Protein AF-U1PTG8-F1 (afdb_monomer)

Sequence (187 aa):
MTVRNETYTVGVAGANATSVTLTGTINRTALLQNDTAVENEVQTVDGTEYVVREGADGNQTLIPAAEYFPAPEQSTVEEGATVQFDGNEFTVAAVDADGARLSRQTTETVEIGVSNHANVTVGEQRYFAHFPDNETMVLTTNYEIYQRHQAEAATFTEHKNGLWGVTIVSGVGLVFLVALAYLPTRY

Secondary structure (DSSP, 8-state):
-EETTEEEEEEE-STT-SEEEEEEPP-HHHHHHH-TTEEEEEEEETTEEEEEEE-TTS-EEEEEHHHHSPPPPEEEEETT-EEEETTEEEEEEEEETTEEEEE------------TTEEEEETTEEEEEE-SSSS--EEES-HHHHHHHHHHHHHHHHHHHHHHHHHHHHHHHHHHHHHHHTS----

Radius of gyration: 44.88 Å; Cα contacts (8 Å, |Δi|>4): 244; chains: 1; bounding box: 95×40×137 Å

Foldseek 3Di:
DAAPNFDWDWDAPDFPGQKIKTWTDDPLQVLQVVDPQWDSDWDADPNFTWIWGQDPVRDIDTHGPPRSDDGTDIDMDGQQDWGAGPNDIWGFPGAGNVGTDTDDDDDDDDDDDDDAQDWDDDPNDIWGWHDPDPPDIDTHPCVVVVVVVVVVVVVVVVVVVVVVVVVVVVVVVVVVVVVVVPDPPDD

Nearest PDB structures (foldseek):
  5yvq-assembly1_A  TM=1.825E-01  e=1.642E-01  Muvirus mu
  8jvs-assembly1_A-2  TM=4.298E-01  e=4.699E+00  synthetic construct
  5ibv-assembly1_A  TM=2.393E-01  e=6.863E+00  Human astrovirus 8
  3gyx-assembly6_L  TM=1.707E-01  e=5.834E+00  Megalodesulfovibrio gigas

Solvent-accessible surface area (backbone atoms only — not comparable to full-atom values): 11267 Å² total; per-residue (Å²): 92,72,48,72,92,39,52,28,50,82,45,52,80,41,80,82,22,58,40,37,39,37,35,43,64,75,65,61,54,62,56,27,67,72,35,87,56,40,47,67,57,72,48,75,56,98,88,43,52,21,37,40,29,63,40,98,86,73,50,75,44,79,40,50,38,82,75,72,47,78,81,60,55,74,47,78,46,45,54,72,37,78,46,64,42,89,94,38,73,31,32,27,73,40,41,41,62,91,45,74,42,74,41,69,92,79,89,81,90,80,89,74,94,80,55,75,78,29,78,45,72,60,90,93,47,70,29,38,30,39,52,92,52,98,87,47,79,47,76,40,81,66,61,70,65,61,56,53,58,59,56,52,59,53,55,58,51,52,55,52,55,54,55,54,52,55,54,51,54,53,52,52,51,53,53,50,53,53,53,59,73,66,54,80,81,82,126

Structure (mmCIF, N/CA/C/O backbone):
data_AF-U1PTG8-F1
#
_entry.id   AF-U1PTG8-F1
#
loop_
_atom_site.group_PDB
_atom_site.id
_atom_site.type_symbol
_atom_site.label_atom_id
_atom_site.label_alt_id
_atom_site.label_comp_id
_atom_site.label_asym_id
_atom_site.label_entity_id
_atom_site.label_seq_id
_atom_site.pdbx_PDB_ins_code
_atom_site.Cartn_x
_atom_site.Cartn_y
_atom_site.Cartn_z
_atom_site.occupancy
_atom_site.B_iso_or_equiv
_atom_site.auth_seq_id
_atom_site.auth_comp_id
_atom_site.auth_asym_id
_atom_site.auth_atom_id
_atom_site.pdbx_PDB_model_num
ATOM 1 N N . MET A 1 1 ? -1.798 -6.291 8.777 1.00 47.94 1 MET A N 1
ATOM 2 C CA . MET A 1 1 ? -1.273 -5.598 7.579 1.00 47.94 1 MET A CA 1
ATOM 3 C C . MET A 1 1 ? -1.105 -4.134 7.947 1.00 47.94 1 MET A C 1
ATOM 5 O O . MET A 1 1 ? -2.038 -3.569 8.496 1.00 47.94 1 MET A O 1
ATOM 9 N N . THR A 1 2 ? 0.066 -3.534 7.751 1.00 46.94 2 THR A N 1
ATOM 10 C CA . THR A 1 2 ? 0.267 -2.111 8.080 1.00 46.94 2 THR A CA 1
ATOM 11 C C . THR A 1 2 ? -0.226 -1.270 6.911 1.00 46.94 2 THR A C 1
ATOM 13 O O . THR A 1 2 ? 0.178 -1.532 5.799 1.00 46.94 2 THR A O 1
ATOM 16 N N . VAL A 1 3 ? -1.092 -0.286 7.091 1.00 53.19 3 VAL A N 1
ATOM 17 C CA . VAL A 1 3 ? -1.465 0.663 6.023 1.00 53.19 3 VAL A CA 1
ATOM 18 C C . VAL A 1 3 ? -1.276 2.045 6.626 1.00 53.19 3 VAL A C 1
ATOM 20 O O . VAL A 1 3 ? -1.619 2.239 7.783 1.00 53.19 3 VAL A O 1
ATOM 23 N N . ARG A 1 4 ? -0.654 2.993 5.911 1.00 52.50 4 ARG A N 1
ATOM 24 C CA . ARG A 1 4 ? -0.388 4.350 6.442 1.00 52.50 4 ARG A CA 1
ATOM 25 C C . ARG A 1 4 ? 0.328 4.380 7.813 1.00 52.50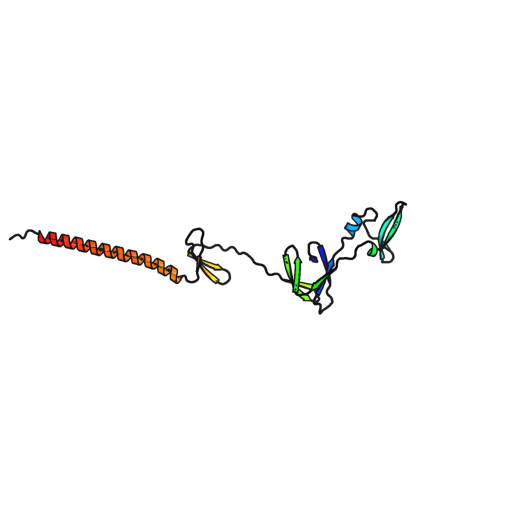 4 ARG A C 1
ATOM 27 O O . ARG A 1 4 ? 0.044 5.240 8.633 1.00 52.50 4 ARG A O 1
ATOM 34 N N . ASN A 1 5 ? 1.270 3.461 8.053 1.00 49.62 5 ASN A N 1
ATOM 35 C CA . ASN A 1 5 ? 2.012 3.333 9.321 1.00 49.62 5 ASN A CA 1
ATOM 36 C C . ASN A 1 5 ? 1.156 2.949 10.553 1.00 49.62 5 ASN A C 1
ATOM 38 O O . ASN A 1 5 ? 1.616 3.039 11.688 1.00 49.62 5 ASN A O 1
ATOM 42 N N . GLU A 1 6 ? -0.066 2.463 10.334 1.00 56.00 6 GLU A N 1
ATOM 43 C CA . GLU A 1 6 ? -0.966 1.949 11.367 1.00 56.00 6 GLU A CA 1
ATOM 44 C C . GLU A 1 6 ? -1.302 0.478 11.090 1.00 56.00 6 GLU A C 1
ATOM 46 O O . GLU A 1 6 ? -1.273 0.015 9.947 1.00 56.00 6 GLU A O 1
ATOM 51 N N . THR A 1 7 ? -1.578 -0.302 12.139 1.00 59.69 7 THR A N 1
ATOM 52 C CA . THR A 1 7 ? -1.864 -1.738 11.993 1.00 59.69 7 THR A CA 1
ATOM 53 C C . THR A 1 7 ? -3.348 -1.949 11.725 1.00 59.69 7 THR A C 1
ATOM 55 O O . THR A 1 7 ? -4.179 -1.595 12.558 1.00 59.69 7 THR A O 1
ATOM 58 N N . TYR A 1 8 ? -3.677 -2.579 10.599 1.00 64.19 8 TYR A N 1
ATOM 59 C CA . TYR A 1 8 ? -5.044 -2.923 10.216 1.00 64.19 8 TYR A CA 1
ATOM 60 C C . TYR A 1 8 ? -5.232 -4.440 10.091 1.00 64.19 8 TYR A C 1
ATOM 62 O O . TYR A 1 8 ? -4.334 -5.173 9.640 1.00 64.19 8 TYR A O 1
ATOM 70 N N . THR A 1 9 ? -6.424 -4.907 10.458 1.00 68.62 9 THR A N 1
ATOM 71 C CA . THR A 1 9 ? -6.945 -6.226 10.080 1.00 68.62 9 THR A CA 1
ATOM 72 C C . THR A 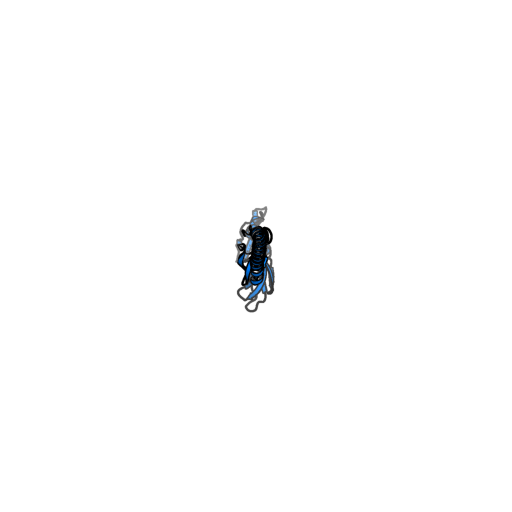1 9 ? -7.861 -6.075 8.867 1.00 68.62 9 THR A C 1
ATOM 74 O O . THR A 1 9 ? -8.567 -5.076 8.725 1.00 68.62 9 THR A O 1
ATOM 77 N N . VAL A 1 10 ? -7.802 -7.042 7.951 1.00 71.12 10 VAL A N 1
ATOM 78 C CA . VAL A 1 10 ? -8.571 -7.028 6.701 1.00 71.12 10 VAL A CA 1
ATOM 79 C C . VAL A 1 10 ? -9.720 -8.019 6.833 1.00 71.12 10 VAL A C 1
ATOM 81 O O . VAL A 1 10 ? -9.488 -9.185 7.151 1.00 71.12 10 VAL A O 1
ATOM 84 N N . GLY A 1 11 ? -10.945 -7.550 6.610 1.00 72.56 11 GLY A N 1
ATOM 85 C CA . GLY A 1 11 ? -12.150 -8.371 6.546 1.00 72.56 11 GLY A CA 1
ATOM 86 C C . GLY A 1 11 ? -12.740 -8.375 5.139 1.00 72.56 11 GLY A C 1
ATOM 87 O O . GLY A 1 11 ? -12.751 -7.345 4.466 1.00 72.56 11 GLY A O 1
ATOM 88 N N . VAL A 1 12 ? -13.247 -9.530 4.709 1.00 74.31 12 VAL A N 1
ATOM 89 C CA . VAL A 1 12 ? -13.878 -9.727 3.398 1.00 74.31 12 VAL A CA 1
ATOM 90 C C . VAL A 1 12 ? -15.296 -10.262 3.602 1.00 74.31 12 VAL A C 1
ATOM 92 O O . VAL A 1 12 ? -15.503 -11.184 4.393 1.00 74.31 12 VAL A O 1
ATOM 95 N N . ALA A 1 13 ? -16.284 -9.719 2.885 1.00 71.00 13 ALA A N 1
ATOM 96 C CA . ALA A 1 13 ? -17.697 -10.104 3.006 1.00 71.00 13 ALA A CA 1
ATOM 97 C C . ALA A 1 13 ? -18.057 -11.423 2.273 1.00 71.00 13 ALA A C 1
ATOM 99 O O . ALA A 1 13 ? -19.123 -11.545 1.670 1.00 71.00 13 ALA A O 1
ATOM 100 N N . GLY A 1 14 ? -17.183 -12.433 2.330 1.00 58.75 14 GLY A N 1
ATOM 101 C CA . GLY A 1 14 ? -17.401 -13.752 1.726 1.00 58.75 14 GLY A CA 1
ATOM 102 C C . GLY A 1 14 ? -16.906 -13.894 0.279 1.00 58.75 14 GLY A C 1
ATOM 103 O O . GLY A 1 14 ? -16.230 -13.027 -0.261 1.00 58.75 14 GLY A O 1
ATOM 104 N N . ALA A 1 15 ? -17.230 -15.029 -0.353 1.00 58.91 15 ALA A N 1
ATOM 105 C CA . ALA A 1 15 ? -16.564 -15.505 -1.575 1.00 58.91 15 ALA A CA 1
ATOM 106 C C . ALA A 1 15 ? -16.760 -14.650 -2.845 1.00 58.91 15 ALA A C 1
ATOM 108 O O . ALA A 1 15 ? -16.008 -14.823 -3.796 1.00 58.91 15 ALA A O 1
ATOM 109 N N . ASN A 1 16 ? -17.744 -13.744 -2.866 1.00 67.12 16 ASN A N 1
ATOM 110 C CA . ASN A 1 16 ? -18.025 -12.840 -3.993 1.00 67.12 16 ASN A CA 1
ATOM 111 C C . ASN A 1 16 ? -17.805 -11.366 -3.616 1.00 67.12 16 ASN A C 1
ATOM 113 O O . ASN A 1 16 ? -18.486 -10.484 -4.140 1.00 67.12 16 ASN A O 1
ATOM 117 N N . ALA A 1 17 ? -16.950 -11.098 -2.632 1.00 70.94 17 ALA A N 1
ATOM 118 C CA . ALA A 1 17 ? -16.709 -9.738 -2.186 1.00 70.94 17 ALA A CA 1
ATOM 119 C C . ALA A 1 17 ? -16.013 -8.915 -3.274 1.00 70.94 17 ALA A C 1
ATOM 121 O O . ALA A 1 17 ? -15.017 -9.339 -3.847 1.00 70.94 17 ALA A O 1
ATOM 122 N N . THR A 1 18 ? -16.530 -7.713 -3.511 1.00 75.44 18 THR A N 1
ATOM 123 C CA . THR A 1 18 ? -15.915 -6.695 -4.376 1.00 75.44 18 THR A CA 1
ATOM 124 C C . THR A 1 18 ? -15.143 -5.653 -3.570 1.00 75.44 18 THR A C 1
ATOM 126 O O . THR A 1 18 ? -14.563 -4.726 -4.131 1.00 75.44 18 THR A O 1
ATOM 129 N N . SER A 1 19 ? -15.146 -5.792 -2.244 1.00 77.44 19 SER A N 1
ATOM 130 C CA . SER A 1 19 ? -14.532 -4.853 -1.322 1.00 77.44 19 SER A CA 1
ATOM 131 C C . SER A 1 19 ? -13.998 -5.516 -0.070 1.00 77.44 19 SER A C 1
ATOM 133 O O . SER A 1 19 ? -14.417 -6.606 0.334 1.00 77.44 19 SER A O 1
ATOM 135 N N . VAL A 1 20 ? -13.041 -4.826 0.537 1.00 84.06 20 VAL A N 1
ATOM 136 C CA . VAL A 1 20 ? -12.436 -5.204 1.805 1.00 84.06 20 VAL A CA 1
ATOM 137 C C . VAL A 1 20 ? -12.672 -4.114 2.837 1.00 84.06 20 VAL A C 1
ATOM 139 O O . VAL A 1 20 ? -12.562 -2.920 2.549 1.00 84.06 20 VAL A O 1
ATOM 142 N N . THR A 1 21 ? -12.967 -4.524 4.064 1.00 84.75 21 THR A N 1
ATOM 143 C CA . THR A 1 21 ? -13.043 -3.622 5.210 1.00 84.75 21 THR A CA 1
ATOM 144 C C . THR A 1 21 ? -11.726 -3.681 5.968 1.00 84.75 21 THR A C 1
ATOM 146 O O . THR A 1 21 ? -11.327 -4.724 6.486 1.00 84.75 21 THR A O 1
ATOM 149 N N . LEU A 1 22 ? -11.047 -2.545 6.041 1.00 79.94 22 LEU A N 1
ATOM 150 C CA . LEU A 1 22 ? -9.883 -2.324 6.883 1.00 79.94 22 LEU A CA 1
ATOM 151 C C . LEU A 1 22 ? -10.372 -1.879 8.260 1.00 79.94 22 LEU A C 1
ATOM 153 O O . LEU A 1 22 ? -11.064 -0.868 8.367 1.00 79.94 22 LEU A O 1
ATOM 157 N N . THR A 1 23 ? -10.012 -2.620 9.306 1.00 80.38 23 THR A N 1
ATOM 158 C CA . THR A 1 23 ? -10.305 -2.253 10.699 1.00 80.38 23 THR A CA 1
ATOM 159 C C . THR A 1 23 ? -9.008 -1.878 11.405 1.00 80.38 23 THR A C 1
ATOM 161 O O . THR A 1 23 ? -8.071 -2.679 11.451 1.00 80.38 23 THR A O 1
ATOM 164 N N . GLY A 1 24 ? -8.936 -0.652 11.918 1.00 75.75 24 GLY A N 1
ATOM 165 C CA . GLY A 1 24 ? -7.779 -0.134 12.640 1.00 75.75 24 GLY A CA 1
ATOM 166 C C . GLY A 1 24 ? -7.565 -0.865 13.963 1.00 75.75 24 GLY A C 1
ATOM 167 O O . GLY A 1 24 ? -8.513 -1.258 14.641 1.00 75.75 24 GLY A O 1
ATOM 168 N N . THR A 1 25 ? -6.306 -1.055 14.347 1.00 80.75 25 THR A N 1
ATOM 169 C CA . THR A 1 25 ? -5.954 -1.657 15.638 1.00 80.75 25 THR A CA 1
ATOM 170 C C . THR A 1 25 ? -5.759 -0.567 16.679 1.00 80.75 25 THR A C 1
ATOM 172 O O . THR A 1 25 ? -4.934 0.327 16.509 1.00 80.75 25 THR A O 1
ATOM 175 N N . ILE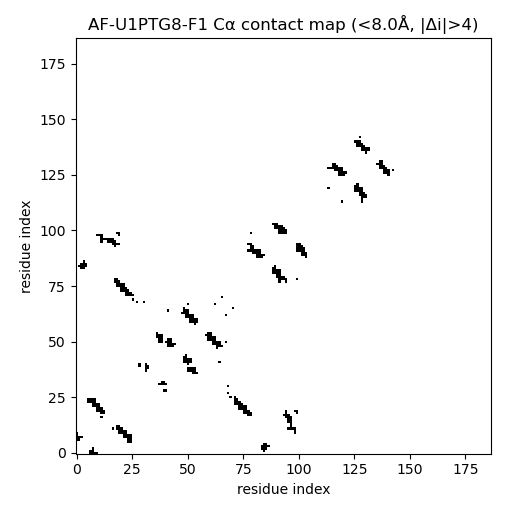 A 1 26 ? -6.479 -0.670 17.793 1.00 85.50 26 ILE A N 1
ATOM 176 C CA . ILE A 1 26 ? -6.323 0.247 18.922 1.00 85.50 26 ILE A CA 1
ATOM 177 C C . ILE A 1 26 ? -5.219 -0.268 19.838 1.00 85.50 26 ILE A C 1
ATOM 179 O O . ILE A 1 26 ? -5.285 -1.395 20.333 1.00 85.50 26 ILE A O 1
ATOM 183 N N . ASN A 1 27 ? -4.232 0.579 20.128 1.00 88.06 27 ASN A N 1
ATOM 184 C CA . ASN A 1 27 ? -3.230 0.288 21.146 1.00 88.06 27 ASN A CA 1
ATOM 185 C C . ASN A 1 27 ? -3.816 0.529 22.548 1.00 88.06 27 ASN A C 1
ATOM 187 O O . ASN A 1 27 ? -3.611 1.580 23.156 1.00 88.06 27 ASN A O 1
ATOM 191 N N . ARG A 1 28 ? -4.582 -0.450 23.043 1.00 90.62 28 ARG A N 1
ATOM 192 C CA . ARG A 1 28 ? -5.248 -0.385 24.354 1.00 90.62 28 ARG A CA 1
ATOM 193 C C . ARG A 1 28 ? -4.258 -0.134 25.494 1.00 90.62 28 ARG A C 1
ATOM 195 O O . ARG A 1 28 ? -4.537 0.685 26.358 1.00 90.62 28 ARG A O 1
ATOM 202 N N . THR A 1 29 ? -3.084 -0.765 25.459 1.00 89.31 29 THR A N 1
ATOM 203 C CA . THR A 1 29 ? -2.040 -0.582 26.479 1.00 89.31 29 THR A CA 1
ATOM 204 C C . THR A 1 29 ? -1.532 0.856 26.532 1.00 89.31 29 THR A C 1
ATOM 206 O O . THR A 1 29 ? -1.410 1.411 27.617 1.00 89.31 29 THR A O 1
ATOM 209 N N . ALA A 1 30 ? -1.281 1.489 25.382 1.00 89.62 30 ALA A N 1
ATOM 210 C CA . ALA A 1 30 ? -0.847 2.886 25.352 1.00 89.62 30 ALA A CA 1
ATOM 211 C C . ALA A 1 30 ? -1.930 3.845 25.870 1.00 89.62 30 ALA A C 1
ATOM 213 O O . ALA A 1 30 ? -1.603 4.825 26.533 1.00 89.62 30 ALA A O 1
ATOM 214 N N . LEU A 1 31 ? -3.210 3.557 25.596 1.00 91.94 31 LEU A N 1
ATOM 215 C CA . LEU A 1 31 ? -4.323 4.348 26.130 1.00 91.94 31 LEU A CA 1
ATOM 216 C C . LEU A 1 31 ? -4.388 4.266 27.658 1.00 91.94 31 LEU A C 1
ATOM 218 O O . LEU A 1 31 ? -4.488 5.306 28.300 1.00 91.94 31 LEU A O 1
ATOM 222 N N . LEU A 1 32 ? -4.262 3.062 28.224 1.00 94.12 32 LEU A N 1
ATOM 223 C CA . LEU A 1 32 ? -4.242 2.871 29.677 1.00 94.12 32 LEU A CA 1
ATOM 224 C C . LEU A 1 32 ? -3.023 3.546 30.323 1.00 94.12 32 LEU A C 1
ATOM 226 O O . LEU A 1 32 ? -3.171 4.280 31.288 1.00 94.12 32 LEU A O 1
ATOM 230 N N . GLN A 1 33 ? -1.829 3.395 29.741 1.00 92.81 33 GLN A N 1
ATOM 231 C CA . GLN A 1 33 ? -0.600 4.019 30.258 1.00 92.81 33 GLN A CA 1
ATOM 232 C C . GLN A 1 33 ? -0.619 5.551 30.237 1.00 92.81 33 GLN A C 1
ATOM 234 O O . GLN A 1 33 ? 0.108 6.188 31.000 1.00 92.81 33 GLN A O 1
ATOM 239 N N . ASN A 1 34 ? -1.412 6.149 29.349 1.00 93.81 34 ASN A N 1
ATOM 240 C CA . ASN A 1 34 ? -1.551 7.597 29.246 1.00 93.81 34 ASN A CA 1
ATOM 241 C C . ASN A 1 34 ? -2.605 8.167 30.216 1.00 93.81 34 ASN A C 1
ATOM 243 O O . ASN A 1 34 ? -2.673 9.384 30.389 1.00 93.81 34 ASN A O 1
ATOM 247 N N . ASP A 1 35 ? -3.417 7.316 30.850 1.00 93.12 35 ASP A N 1
ATOM 248 C CA . ASP A 1 35 ? -4.438 7.702 31.823 1.00 93.12 35 ASP A CA 1
ATOM 249 C C . ASP A 1 35 ? -4.043 7.228 33.228 1.00 93.12 35 ASP A C 1
ATOM 251 O O . ASP A 1 35 ? -4.225 6.080 33.616 1.00 93.12 35 ASP A O 1
ATOM 255 N N . THR A 1 36 ? -3.517 8.151 34.032 1.00 91.38 36 THR A N 1
ATOM 256 C CA . THR A 1 36 ? -3.043 7.850 35.391 1.00 91.38 36 THR A CA 1
ATOM 257 C C . THR A 1 36 ? -4.158 7.497 36.376 1.00 91.38 36 THR A C 1
ATOM 259 O O . THR A 1 36 ? -3.855 7.136 37.510 1.00 91.38 36 THR A O 1
ATOM 262 N N . ALA A 1 37 ? -5.431 7.669 36.008 1.00 91.31 37 ALA A N 1
ATOM 263 C CA . ALA A 1 37 ? -6.556 7.330 36.876 1.00 91.31 37 ALA A CA 1
ATOM 264 C C . ALA A 1 37 ? -6.953 5.848 36.784 1.00 91.31 37 ALA A C 1
ATOM 266 O O . ALA A 1 37 ? -7.791 5.401 37.571 1.00 91.31 37 ALA A O 1
ATOM 267 N N . VAL A 1 38 ? -6.403 5.097 35.827 1.00 94.25 38 VAL A N 1
ATOM 268 C CA . VAL A 1 38 ? -6.762 3.698 35.586 1.00 94.25 38 VAL A CA 1
ATOM 269 C C . VAL A 1 38 ? -5.562 2.761 35.697 1.00 94.25 38 VAL A C 1
ATOM 271 O O . VAL A 1 38 ? -4.409 3.174 35.600 1.00 94.25 38 VAL A O 1
ATOM 274 N N . GLU A 1 39 ? -5.837 1.476 35.913 1.00 92.56 39 GLU A N 1
ATOM 275 C CA . GLU A 1 39 ? -4.822 0.427 35.854 1.00 92.56 39 GLU A CA 1
ATOM 276 C C . GLU A 1 39 ? -4.322 0.219 34.413 1.00 92.56 39 GLU A C 1
ATOM 278 O O . GLU A 1 39 ? -5.060 0.363 33.439 1.00 92.56 39 GLU A O 1
ATOM 283 N N . ASN A 1 40 ? -3.055 -0.183 34.276 1.00 92.81 40 ASN A N 1
ATOM 284 C CA . ASN A 1 40 ? -2.409 -0.417 32.977 1.00 92.81 40 ASN A CA 1
ATOM 285 C C . ASN A 1 40 ? -2.870 -1.703 32.269 1.00 92.81 40 ASN A C 1
ATOM 287 O O . ASN A 1 40 ? -2.415 -1.997 31.160 1.00 92.81 40 ASN A O 1
ATOM 291 N N . GLU A 1 41 ? -3.749 -2.476 32.906 1.00 91.88 41 GLU A N 1
ATOM 292 C CA . GLU A 1 41 ? -4.259 -3.752 32.421 1.00 91.88 41 GLU A CA 1
ATOM 293 C C . GLU A 1 41 ? -5.780 -3.814 32.588 1.00 91.88 41 GLU A C 1
ATOM 295 O O . GLU A 1 41 ? -6.363 -3.192 33.476 1.00 91.88 41 GLU A O 1
ATOM 300 N N . VAL A 1 42 ? -6.434 -4.572 31.708 1.00 93.94 42 VAL A N 1
ATOM 301 C CA . VAL A 1 42 ? -7.864 -4.865 31.830 1.00 93.94 42 VAL A CA 1
ATOM 302 C C . VAL A 1 42 ? -8.075 -6.061 32.749 1.00 93.94 42 VAL A C 1
ATOM 304 O O . VAL A 1 42 ? -7.330 -7.040 32.695 1.00 93.94 42 VAL A O 1
ATOM 307 N N . GLN A 1 43 ? -9.137 -6.019 33.547 1.00 94.12 43 GLN A N 1
ATOM 308 C CA . GLN A 1 43 ? -9.580 -7.157 34.345 1.00 94.12 43 GLN A CA 1
ATOM 309 C C . GLN A 1 43 ? -10.777 -7.835 33.684 1.00 94.12 43 GLN A C 1
ATOM 311 O O . GLN A 1 43 ? -11.659 -7.177 33.140 1.00 94.12 43 GLN A O 1
ATOM 316 N N . THR A 1 44 ? -10.823 -9.165 33.738 1.00 95.38 44 THR A N 1
ATOM 317 C CA . THR A 1 44 ? -11.970 -9.938 33.246 1.00 95.38 44 THR A CA 1
ATOM 318 C C . THR A 1 44 ? -12.816 -10.407 34.421 1.00 95.38 44 THR A C 1
ATOM 320 O O . THR A 1 44 ? -12.324 -11.134 35.283 1.00 95.38 44 THR A O 1
ATOM 323 N N . VAL A 1 45 ? -14.096 -10.037 34.429 1.00 93.50 45 VAL A N 1
ATOM 324 C CA . VAL A 1 45 ? -15.088 -10.477 35.421 1.00 93.50 45 VAL A CA 1
ATOM 325 C C . VAL A 1 45 ? -16.269 -11.075 34.667 1.00 93.50 45 VAL A C 1
ATOM 327 O O . VAL A 1 45 ? -16.819 -10.437 33.773 1.00 93.50 45 VAL A O 1
ATOM 330 N N . ASP A 1 46 ? -16.615 -12.329 34.967 1.00 92.56 46 ASP A N 1
ATOM 331 C CA . ASP A 1 46 ? -17.703 -13.071 34.308 1.00 92.56 46 ASP A CA 1
ATOM 332 C C . ASP A 1 46 ? -17.645 -13.040 32.765 1.00 92.56 46 ASP A C 1
ATOM 334 O O . ASP A 1 46 ? -18.659 -12.967 32.072 1.00 92.56 46 ASP A O 1
ATOM 338 N N . GLY A 1 47 ? -16.429 -13.080 32.208 1.00 92.25 47 GLY A N 1
ATOM 339 C CA . GLY A 1 47 ? -16.187 -13.064 30.760 1.00 92.25 47 GLY A CA 1
ATOM 340 C C . GLY A 1 47 ? -16.303 -11.687 30.098 1.00 92.25 47 GLY A C 1
ATOM 341 O O . GLY A 1 47 ? -16.151 -11.595 28.882 1.00 92.25 47 GLY A O 1
ATOM 342 N N . THR A 1 48 ? -16.538 -10.625 30.871 1.00 94.44 48 THR A N 1
ATOM 343 C CA . THR A 1 48 ? -16.543 -9.240 30.387 1.00 94.44 48 THR A CA 1
ATOM 344 C C . THR A 1 48 ? -15.265 -8.528 30.827 1.00 94.44 48 THR A C 1
ATOM 346 O O . THR A 1 48 ? -14.845 -8.648 31.977 1.00 94.44 48 THR A O 1
ATOM 349 N N . GLU A 1 49 ? -14.631 -7.799 29.908 1.00 95.50 49 GLU A N 1
ATOM 350 C CA . GLU A 1 49 ? -13.440 -6.993 30.194 1.00 95.50 49 GLU A CA 1
ATOM 351 C C . GLU A 1 49 ? -13.824 -5.631 30.790 1.00 95.50 49 GLU A C 1
ATOM 353 O O . GLU A 1 49 ? -14.724 -4.947 30.291 1.00 95.50 49 GLU A O 1
ATOM 358 N N . TYR A 1 50 ? -13.083 -5.207 31.809 1.00 96.12 50 TYR A N 1
ATOM 359 C CA . TYR A 1 50 ? -13.240 -3.935 32.500 1.00 96.12 50 TYR A CA 1
ATOM 360 C C . TYR A 1 50 ? -11.895 -3.223 32.650 1.00 96.12 50 TYR A C 1
ATOM 362 O O . TYR A 1 50 ? -10.858 -3.850 32.861 1.00 96.12 50 TYR A O 1
ATOM 370 N N . VAL A 1 51 ? -11.931 -1.898 32.580 1.00 96.12 51 VAL A N 1
ATOM 371 C CA . VAL A 1 51 ? -10.848 -1.005 32.988 1.00 96.12 51 VAL A CA 1
ATOM 372 C C . VAL A 1 51 ? -11.104 -0.594 34.431 1.00 96.12 51 VAL A C 1
ATOM 374 O O . VAL A 1 51 ? -12.203 -0.146 34.773 1.00 96.12 51 VAL A O 1
ATOM 377 N N . VAL A 1 52 ? -10.099 -0.770 35.281 1.00 95.38 52 VAL A N 1
ATOM 378 C CA . VAL A 1 52 ? -10.195 -0.447 36.704 1.00 95.38 52 VAL A CA 1
ATOM 379 C C . VAL A 1 52 ? -9.740 0.986 36.915 1.00 95.38 52 VAL A C 1
ATOM 381 O O . VAL A 1 52 ? -8.629 1.340 36.538 1.00 95.38 52 VAL A O 1
ATOM 384 N N . ARG A 1 53 ? -10.596 1.810 37.518 1.00 94.25 53 ARG A N 1
ATOM 385 C CA . ARG A 1 53 ? -10.273 3.178 37.935 1.00 94.25 53 ARG A CA 1
ATOM 386 C C . ARG A 1 53 ? -10.143 3.242 39.448 1.00 94.25 53 ARG A C 1
ATOM 388 O O . ARG A 1 53 ? -11.079 2.854 40.151 1.00 94.25 53 ARG A O 1
ATOM 395 N N . GLU A 1 54 ? -9.046 3.803 39.943 1.00 88.25 54 GLU A N 1
ATOM 396 C CA . GLU A 1 54 ? -8.899 4.097 41.370 1.00 88.25 54 GLU A CA 1
ATOM 397 C C . GLU A 1 54 ? -9.585 5.426 41.712 1.00 88.25 54 GLU A C 1
ATOM 399 O O . GLU A 1 54 ? -9.292 6.480 41.145 1.00 88.25 54 GLU A O 1
ATOM 404 N N . GLY A 1 55 ? -10.552 5.379 42.627 1.00 81.75 55 GLY A N 1
ATOM 405 C CA . GLY A 1 55 ? -11.188 6.568 43.183 1.00 81.75 55 GLY A CA 1
ATOM 406 C C . GLY A 1 55 ? -10.314 7.230 44.248 1.00 81.75 55 GLY A C 1
ATOM 407 O O . GLY A 1 55 ? -9.525 6.571 44.920 1.00 81.75 55 GLY A O 1
ATOM 408 N N . ALA A 1 56 ? -10.511 8.534 44.467 1.00 77.44 56 ALA A N 1
ATOM 409 C CA . ALA A 1 56 ? -9.770 9.310 45.471 1.00 77.44 56 ALA A CA 1
ATOM 410 C C . ALA A 1 56 ? -9.904 8.765 46.910 1.00 77.44 56 ALA A C 1
ATOM 412 O O . ALA A 1 56 ? -9.044 9.016 47.751 1.00 77.44 56 ALA A O 1
ATOM 413 N N . ASP A 1 57 ? -10.957 7.987 47.169 1.00 81.44 57 ASP A N 1
ATOM 414 C CA . ASP A 1 57 ? -11.256 7.375 48.466 1.00 81.44 57 ASP A CA 1
ATOM 415 C C . ASP A 1 57 ? -10.634 5.969 48.625 1.00 81.44 57 ASP A C 1
ATOM 417 O O . ASP A 1 57 ? -10.884 5.292 49.621 1.00 81.44 57 ASP A O 1
ATOM 421 N N . GLY A 1 58 ? -9.863 5.496 47.636 1.00 77.81 58 GLY A N 1
ATOM 422 C CA . GLY A 1 58 ? -9.287 4.144 47.591 1.00 77.81 58 GLY A CA 1
ATOM 423 C C . GLY A 1 58 ? -10.247 3.054 47.095 1.00 77.81 58 GLY A C 1
ATOM 424 O O . GLY A 1 58 ? -9.866 1.890 47.013 1.00 77.81 58 GLY A O 1
ATOM 425 N N . ASN A 1 59 ? -11.485 3.411 46.741 1.00 86.12 59 ASN A N 1
ATOM 426 C CA . ASN A 1 59 ? -12.440 2.486 46.130 1.00 86.12 59 ASN A CA 1
ATOM 427 C C . ASN A 1 59 ? -12.193 2.355 44.624 1.00 86.12 59 ASN A C 1
ATOM 429 O O . ASN A 1 59 ? -12.053 3.356 43.922 1.00 86.12 59 ASN A O 1
ATOM 433 N N . GLN A 1 60 ? -12.219 1.123 44.119 1.00 89.75 60 GLN A N 1
ATOM 434 C CA . GLN A 1 60 ? -12.093 0.837 42.693 1.00 89.75 60 GLN A CA 1
ATOM 435 C C . GLN A 1 60 ? -13.454 0.879 41.991 1.00 89.75 60 GLN A C 1
ATOM 437 O O . GLN A 1 60 ? -14.461 0.399 42.515 1.00 89.75 60 GLN A O 1
ATOM 442 N N . THR A 1 61 ? -13.484 1.447 40.787 1.00 93.25 61 THR A N 1
ATOM 443 C CA . THR A 1 61 ? -14.651 1.437 39.895 1.00 93.25 61 THR A CA 1
ATOM 444 C C . THR A 1 61 ? -14.323 0.644 38.637 1.00 93.25 61 THR A C 1
ATOM 446 O O . THR A 1 61 ? -13.272 0.855 38.034 1.00 93.25 61 THR A O 1
ATOM 449 N N . LEU A 1 62 ? -15.232 -0.240 38.224 1.00 94.44 62 LEU A N 1
ATOM 450 C CA . LEU A 1 62 ? -15.108 -1.013 36.990 1.00 94.44 62 LEU A CA 1
ATOM 451 C C . LEU A 1 62 ? -15.839 -0.305 35.852 1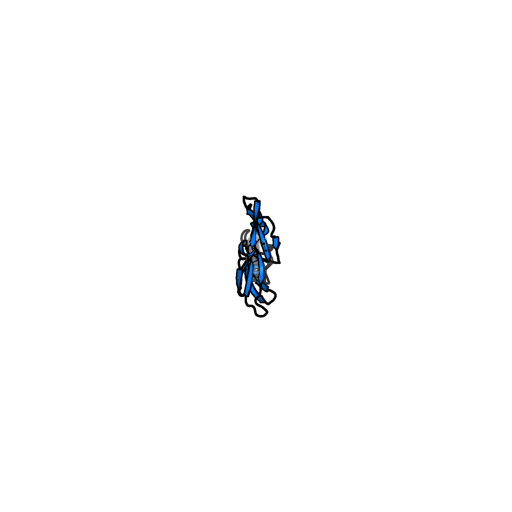.00 94.44 62 LEU A C 1
ATOM 453 O O . LEU A 1 62 ? -17.046 -0.073 35.933 1.00 94.44 62 LEU A O 1
ATOM 457 N N . ILE A 1 63 ? -15.110 0.014 34.788 1.00 95.12 63 ILE A N 1
ATOM 458 C CA . ILE A 1 63 ? -15.648 0.619 33.568 1.00 95.12 63 ILE A CA 1
ATOM 459 C C . ILE A 1 63 ? -15.604 -0.448 32.473 1.00 95.12 63 ILE A C 1
ATOM 461 O O . ILE A 1 63 ? -14.523 -0.979 32.223 1.00 95.12 63 ILE A O 1
ATOM 465 N N . PRO A 1 64 ? -16.720 -0.802 31.812 1.00 95.69 64 PRO A N 1
ATOM 466 C CA . PRO A 1 64 ? -16.690 -1.759 30.711 1.00 95.69 64 PRO A CA 1
ATOM 467 C C . PRO A 1 64 ? -15.662 -1.351 29.651 1.00 95.69 64 PRO A C 1
ATOM 469 O O . PRO A 1 64 ? -15.641 -0.204 29.202 1.00 95.69 64 PRO A O 1
ATOM 472 N N . ALA A 1 65 ? -14.821 -2.286 29.206 1.00 93.25 65 ALA A N 1
ATOM 473 C CA . ALA A 1 65 ? -13.770 -1.987 28.232 1.00 93.25 65 ALA A CA 1
ATOM 474 C C . ALA A 1 65 ? -14.338 -1.414 26.918 1.00 93.25 65 ALA A C 1
ATOM 476 O O . ALA A 1 65 ? -13.718 -0.553 26.303 1.00 93.25 65 ALA A O 1
ATOM 477 N N . ALA A 1 66 ? -15.538 -1.844 26.517 1.00 91.56 66 ALA A N 1
ATOM 478 C CA . ALA A 1 66 ? -16.243 -1.328 25.341 1.00 91.56 66 ALA A CA 1
ATOM 479 C C . ALA A 1 66 ? -16.729 0.129 25.486 1.00 91.56 66 ALA A C 1
ATOM 481 O O . ALA A 1 66 ? -17.023 0.766 24.480 1.00 91.56 66 ALA A O 1
ATOM 482 N N . GLU A 1 67 ? -16.839 0.639 26.715 1.00 93.12 67 GLU A N 1
ATOM 483 C CA . GLU A 1 67 ? -17.173 2.040 26.998 1.00 93.12 67 GLU A CA 1
ATOM 484 C C . GLU A 1 67 ? -15.910 2.901 27.122 1.00 93.12 67 GLU A C 1
ATOM 486 O O . GLU A 1 67 ? -15.906 4.061 26.719 1.00 93.12 67 GLU A O 1
ATOM 491 N N . TYR A 1 68 ? -14.826 2.329 27.657 1.00 93.88 68 TYR A N 1
ATOM 492 C CA . TYR A 1 68 ? -13.561 3.039 27.835 1.00 93.88 68 TYR A CA 1
ATOM 493 C C . TYR A 1 68 ? -12.763 3.177 26.531 1.00 93.88 68 TYR A C 1
ATOM 495 O O . TYR A 1 68 ? -12.271 4.260 26.210 1.00 93.88 68 TYR A O 1
ATOM 503 N N . PHE A 1 69 ? -12.597 2.084 25.780 1.00 93.06 69 PHE A N 1
ATOM 504 C CA . PHE A 1 69 ? -11.833 2.118 24.538 1.00 93.06 69 PHE A CA 1
ATOM 505 C C . PHE A 1 69 ? -12.698 2.645 23.389 1.00 93.06 69 PHE A C 1
ATOM 507 O O . PHE A 1 69 ? -13.851 2.232 23.255 1.00 93.06 69 PHE A O 1
ATOM 514 N N . PRO A 1 70 ? -12.146 3.506 22.514 1.00 90.25 70 PRO A N 1
ATOM 515 C CA . PRO A 1 70 ? -12.868 3.951 21.331 1.00 90.25 70 PRO A CA 1
ATOM 516 C C . PRO A 1 70 ? -13.210 2.764 20.421 1.00 90.25 70 PRO A C 1
ATOM 518 O O . PRO A 1 70 ? -12.568 1.715 20.469 1.00 90.25 70 PRO A O 1
ATOM 521 N N . ALA A 1 71 ? -14.206 2.929 19.550 1.00 87.06 71 ALA A N 1
ATOM 522 C CA . ALA A 1 71 ? -14.416 1.977 18.466 1.00 87.06 71 ALA A CA 1
ATOM 523 C C . ALA A 1 71 ? -13.249 2.073 17.463 1.00 87.06 71 ALA A C 1
ATOM 525 O O . ALA A 1 71 ? -12.773 3.181 17.195 1.00 87.06 71 ALA A O 1
ATOM 526 N N . PRO A 1 72 ? -12.770 0.947 16.906 1.00 85.19 72 PRO A N 1
ATOM 527 C CA . PRO A 1 72 ? -11.717 0.981 15.902 1.00 85.19 72 PRO A CA 1
ATOM 528 C C . PRO A 1 72 ? -12.211 1.693 14.642 1.00 85.19 72 PRO A C 1
ATOM 530 O O . PRO A 1 72 ? -13.363 1.528 14.237 1.00 85.19 72 PRO A O 1
ATOM 533 N N . GLU A 1 73 ? -11.329 2.462 14.007 1.00 80.94 73 GLU A N 1
ATOM 534 C CA . GLU A 1 73 ? -11.636 3.079 12.721 1.00 80.94 73 GLU A CA 1
ATOM 535 C C . GLU A 1 73 ? -11.889 1.991 11.673 1.00 80.94 73 GLU A C 1
ATOM 537 O O . GLU A 1 73 ? -11.168 0.993 11.606 1.00 80.94 73 GLU A O 1
ATOM 542 N N . GLN A 1 74 ? -12.924 2.175 10.860 1.00 82.56 74 GLN A N 1
ATOM 543 C CA . GLN A 1 74 ? -13.251 1.270 9.768 1.00 82.56 74 GLN A CA 1
ATOM 544 C C . GLN A 1 74 ? -13.231 2.032 8.453 1.00 82.56 74 GLN A C 1
ATOM 546 O O . GLN A 1 74 ? -13.858 3.082 8.317 1.00 82.56 74 GLN A O 1
ATOM 551 N N . SER A 1 75 ? -12.537 1.475 7.468 1.00 78.56 75 SER A N 1
ATOM 552 C CA . SER A 1 75 ? -12.500 2.002 6.110 1.00 78.56 75 SER A CA 1
ATOM 553 C C . SER A 1 75 ? -12.819 0.890 5.126 1.00 78.56 75 SER A C 1
ATOM 555 O O . SER A 1 75 ? -12.326 -0.226 5.266 1.00 78.56 75 SER A O 1
ATOM 557 N N . THR A 1 76 ? -13.659 1.177 4.136 1.00 85.88 76 THR A N 1
ATOM 558 C CA . THR A 1 76 ? -13.979 0.218 3.073 1.00 85.88 76 THR A CA 1
ATOM 559 C C . THR A 1 76 ? -13.222 0.601 1.817 1.00 85.88 76 THR A C 1
ATOM 561 O O . THR A 1 76 ? -13.219 1.767 1.420 1.00 85.88 76 THR A O 1
ATOM 564 N N . VAL A 1 77 ? -12.575 -0.386 1.207 1.00 84.25 77 VAL A N 1
ATOM 565 C CA . VAL A 1 77 ? -11.823 -0.223 -0.031 1.00 84.25 77 VAL A CA 1
ATOM 566 C C . VAL A 1 77 ? -12.393 -1.180 -1.066 1.00 84.25 77 VAL A C 1
ATOM 568 O O . VAL A 1 77 ? -12.400 -2.393 -0.870 1.00 84.25 77 VAL A O 1
ATOM 571 N N . GLU A 1 78 ? -12.879 -0.615 -2.163 1.00 86.38 78 GLU A N 1
ATOM 572 C CA . GLU A 1 78 ? -13.434 -1.354 -3.295 1.00 86.38 78 GLU A CA 1
ATOM 573 C C . GLU A 1 78 ? -12.331 -1.775 -4.275 1.00 86.38 78 GLU A C 1
ATOM 575 O O . GLU A 1 78 ? -11.262 -1.158 -4.352 1.00 86.38 78 GLU A O 1
ATOM 580 N N . GLU A 1 79 ? -12.607 -2.800 -5.075 1.00 85.25 79 GLU A N 1
ATOM 581 C CA . GLU A 1 79 ? -11.809 -3.105 -6.259 1.00 85.25 79 GLU A CA 1
ATOM 582 C C . GLU A 1 79 ? -11.726 -1.890 -7.202 1.00 85.25 79 GLU A C 1
ATOM 584 O O . GLU A 1 79 ? -12.684 -1.137 -7.383 1.00 85.25 79 GLU A O 1
ATOM 589 N N . GLY A 1 80 ? -10.548 -1.661 -7.781 1.00 85.81 80 GLY A N 1
ATOM 590 C CA . GLY A 1 80 ? -10.245 -0.498 -8.614 1.00 85.81 80 GLY A CA 1
ATOM 591 C C . GLY A 1 80 ? -9.931 0.783 -7.835 1.00 85.81 80 GLY A C 1
ATOM 592 O O . GLY A 1 80 ? -9.470 1.752 -8.440 1.00 85.81 80 GLY A O 1
ATOM 593 N N . ALA A 1 81 ? -10.128 0.813 -6.513 1.00 86.50 81 ALA A N 1
ATOM 594 C CA . ALA A 1 81 ? -9.769 1.968 -5.699 1.00 86.50 81 ALA A CA 1
ATOM 595 C C . ALA A 1 81 ? -8.248 2.111 -5.542 1.00 86.50 81 ALA A C 1
ATOM 597 O O . ALA A 1 81 ? -7.483 1.149 -5.644 1.00 86.50 81 ALA A O 1
ATOM 598 N N . THR A 1 82 ? -7.814 3.329 -5.233 1.00 84.94 82 THR A N 1
ATOM 599 C CA . THR A 1 82 ? -6.410 3.650 -4.987 1.00 84.94 82 THR A CA 1
ATOM 600 C C . THR A 1 82 ? -6.139 3.773 -3.491 1.00 84.94 82 THR A C 1
ATOM 602 O O . THR A 1 82 ? -6.880 4.436 -2.764 1.00 84.94 82 THR A O 1
ATOM 605 N N . VAL A 1 83 ? -5.054 3.158 -3.025 1.00 84.31 83 VAL A N 1
ATOM 606 C CA . VAL A 1 83 ? -4.606 3.171 -1.631 1.00 84.31 83 VAL A CA 1
ATOM 607 C C . VAL A 1 83 ? -3.157 3.631 -1.528 1.00 84.31 83 VAL A C 1
ATOM 609 O O . VAL A 1 83 ? -2.339 3.390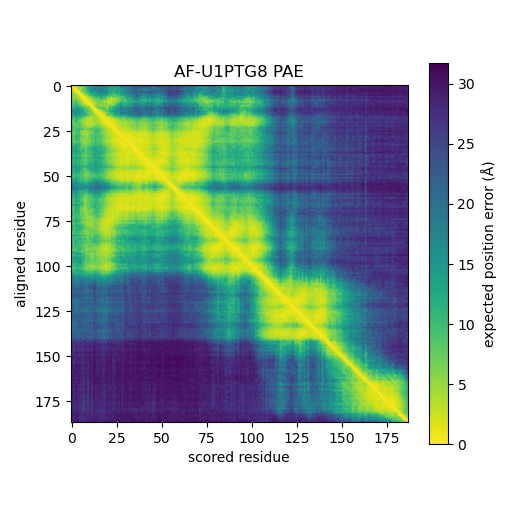 -2.410 1.00 84.31 83 VAL A O 1
ATOM 612 N N . GLN A 1 84 ? -2.838 4.289 -0.417 1.00 81.31 84 GLN A N 1
ATOM 613 C CA . GLN A 1 84 ? -1.487 4.744 -0.102 1.00 81.31 84 GLN A CA 1
ATOM 614 C C . GLN A 1 84 ? -0.873 3.808 0.940 1.00 81.31 84 GLN A C 1
ATOM 616 O O . GLN A 1 84 ? -1.421 3.647 2.036 1.00 81.31 84 GLN A O 1
ATOM 621 N N . PHE A 1 85 ? 0.263 3.205 0.608 1.00 73.25 85 PHE A N 1
ATOM 622 C CA . PHE A 1 85 ? 1.021 2.313 1.479 1.00 73.25 85 PHE A CA 1
ATOM 623 C C . PHE A 1 85 ? 2.503 2.683 1.404 1.00 73.25 85 PHE A C 1
ATOM 625 O O . PHE A 1 85 ? 3.075 2.729 0.321 1.00 73.25 85 PHE A O 1
ATOM 632 N N . ASP A 1 86 ? 3.121 2.948 2.557 1.00 74.56 86 ASP A N 1
ATOM 633 C CA . ASP A 1 86 ? 4.549 3.284 2.668 1.00 74.56 86 ASP A CA 1
ATOM 634 C C . ASP A 1 86 ? 4.996 4.412 1.712 1.00 74.56 86 ASP A C 1
ATOM 636 O O . ASP A 1 86 ? 5.977 4.302 0.982 1.00 74.56 86 ASP A O 1
ATOM 640 N N . GLY A 1 87 ? 4.187 5.476 1.626 1.00 76.81 87 GLY A N 1
ATOM 641 C CA . GLY A 1 87 ? 4.425 6.614 0.727 1.00 76.81 87 GLY A CA 1
ATOM 642 C C . GLY A 1 87 ? 4.233 6.320 -0.765 1.00 76.81 87 GLY A C 1
ATOM 643 O O . GLY A 1 87 ? 4.458 7.204 -1.590 1.00 76.81 87 GLY A O 1
ATOM 644 N N . ASN A 1 88 ? 3.816 5.103 -1.117 1.00 78.25 88 ASN A N 1
ATOM 645 C CA . ASN A 1 88 ? 3.578 4.674 -2.484 1.00 78.25 88 ASN A CA 1
ATOM 646 C C . ASN A 1 88 ? 2.087 4.471 -2.749 1.00 78.25 88 ASN A C 1
ATOM 648 O O . ASN A 1 88 ? 1.343 3.933 -1.927 1.00 78.25 88 ASN A O 1
ATOM 652 N N . GLU A 1 89 ? 1.677 4.850 -3.954 1.00 84.44 89 GLU A N 1
ATOM 653 C CA . GLU A 1 89 ? 0.311 4.686 -4.425 1.00 84.44 89 GLU A CA 1
ATOM 654 C C . GLU A 1 89 ? 0.127 3.331 -5.123 1.00 84.44 89 GLU A C 1
ATOM 656 O O . GLU A 1 89 ? 0.904 2.971 -6.012 1.00 84.44 89 GLU A O 1
ATOM 661 N N . PHE A 1 90 ? -0.905 2.588 -4.726 1.00 86.12 90 PHE A N 1
ATOM 662 C CA . PHE A 1 90 ? -1.278 1.294 -5.293 1.00 86.12 90 PHE A CA 1
ATOM 663 C C . PHE A 1 90 ? -2.753 1.281 -5.683 1.00 86.12 90 PHE A C 1
ATOM 665 O O . PHE A 1 90 ? -3.586 1.894 -5.023 1.00 86.12 90 PHE A O 1
ATOM 672 N N . THR A 1 91 ? -3.095 0.512 -6.707 1.00 88.19 91 THR A N 1
ATOM 673 C CA . THR A 1 91 ? -4.472 0.241 -7.124 1.00 88.19 91 THR A CA 1
ATOM 674 C C . THR A 1 91 ? -4.889 -1.144 -6.649 1.00 88.19 91 THR A C 1
ATOM 676 O O . THR A 1 91 ? -4.139 -2.110 -6.824 1.00 88.19 91 THR A O 1
ATOM 679 N N . VAL A 1 92 ? -6.088 -1.264 -6.081 1.00 88.44 92 VAL A N 1
ATOM 680 C CA . VAL A 1 92 ? -6.702 -2.556 -5.761 1.00 88.44 92 VAL A CA 1
ATOM 681 C C . VAL A 1 92 ? -7.073 -3.247 -7.066 1.00 88.44 92 VAL A C 1
ATOM 683 O O . VAL A 1 92 ? -8.022 -2.863 -7.738 1.00 88.44 92 VAL A O 1
ATOM 686 N N . ALA A 1 93 ? -6.288 -4.246 -7.450 1.00 85.00 93 ALA A N 1
ATOM 687 C CA . ALA A 1 93 ? -6.429 -4.944 -8.721 1.00 85.00 93 ALA A CA 1
ATOM 688 C C . ALA A 1 93 ? -7.519 -6.017 -8.694 1.00 85.00 93 ALA A C 1
ATOM 690 O O . ALA A 1 93 ? -8.103 -6.305 -9.730 1.00 85.00 93 ALA A O 1
ATOM 691 N N . ALA A 1 94 ? -7.735 -6.641 -7.537 1.00 82.75 94 ALA A N 1
ATOM 692 C CA . ALA A 1 94 ? -8.759 -7.658 -7.339 1.00 82.75 94 ALA A CA 1
ATOM 693 C C . ALA A 1 94 ? -9.073 -7.796 -5.850 1.00 82.75 94 ALA A C 1
ATOM 695 O O . ALA A 1 94 ? -8.169 -7.653 -5.016 1.00 82.75 94 ALA A O 1
ATOM 696 N N . VAL A 1 95 ? -10.320 -8.133 -5.535 1.00 84.31 95 VAL A N 1
ATOM 697 C CA . VAL A 1 95 ? -10.729 -8.590 -4.204 1.00 84.31 95 VAL A CA 1
ATOM 698 C C . VAL A 1 95 ? -11.242 -10.025 -4.308 1.00 84.31 95 VAL A C 1
ATOM 700 O O . VAL A 1 95 ? -12.022 -10.357 -5.196 1.00 84.31 95 VAL A O 1
ATOM 703 N N . ASP A 1 96 ? -10.766 -10.895 -3.423 1.00 78.62 96 ASP A N 1
ATOM 704 C CA . ASP A 1 96 ? -11.198 -12.284 -3.301 1.00 78.62 96 ASP A CA 1
ATOM 705 C C . ASP A 1 96 ? -11.405 -12.657 -1.822 1.00 78.62 96 ASP A C 1
ATOM 707 O O . ASP A 1 96 ? -11.203 -11.840 -0.924 1.00 78.62 96 ASP A O 1
ATOM 711 N N . ALA A 1 97 ? -11.842 -13.894 -1.561 1.00 72.25 97 ALA A N 1
ATOM 712 C CA . ALA A 1 97 ? -12.123 -14.383 -0.208 1.00 72.25 97 ALA A CA 1
ATOM 713 C C . ALA A 1 97 ? -10.915 -14.309 0.745 1.00 72.25 97 ALA A C 1
ATOM 715 O O . ALA A 1 97 ? -11.110 -14.257 1.961 1.00 72.25 97 ALA A O 1
ATOM 716 N N . ASP A 1 98 ? -9.696 -14.310 0.201 1.00 71.50 98 ASP A N 1
ATOM 717 C CA . ASP A 1 98 ? -8.452 -14.285 0.965 1.00 71.50 98 ASP A CA 1
ATOM 718 C C . ASP A 1 98 ? -7.961 -12.844 1.210 1.00 71.50 98 ASP A C 1
ATOM 720 O O . ASP A 1 98 ? -7.135 -12.615 2.100 1.00 71.50 98 ASP A O 1
ATOM 724 N N . GLY A 1 99 ? -8.477 -11.852 0.470 1.00 73.69 99 GLY A N 1
ATOM 725 C CA . GLY A 1 99 ? -8.194 -10.433 0.685 1.00 73.69 99 GLY A CA 1
ATOM 726 C C . GLY A 1 99 ? -8.176 -9.593 -0.593 1.00 73.69 99 GLY A C 1
ATOM 727 O O . GLY A 1 99 ? -8.853 -9.876 -1.573 1.00 73.69 99 GLY A O 1
ATOM 728 N N . ALA A 1 100 ? -7.387 -8.515 -0.575 1.00 82.06 100 ALA A N 1
ATOM 729 C CA . ALA A 1 100 ? -7.205 -7.616 -1.714 1.00 82.06 100 ALA A CA 1
ATOM 730 C C . ALA A 1 100 ?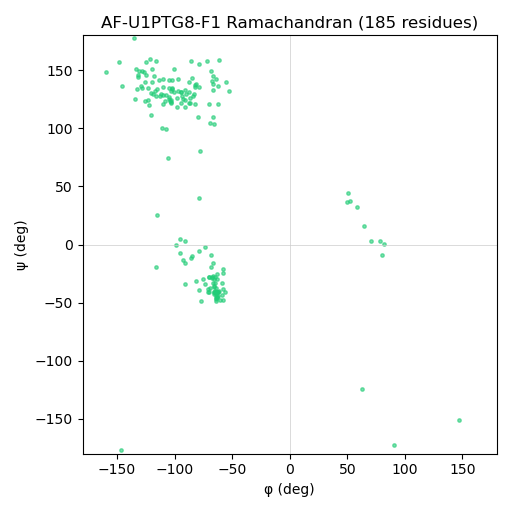 -5.800 -7.756 -2.311 1.00 82.06 100 ALA A C 1
ATOM 732 O O . ALA A 1 100 ? -4.799 -7.743 -1.589 1.00 82.06 100 ALA A O 1
ATOM 733 N N . ARG A 1 101 ? -5.713 -7.822 -3.641 1.00 82.00 101 ARG A N 1
ATOM 734 C CA . ARG A 1 101 ? -4.449 -7.753 -4.386 1.00 82.00 101 ARG A CA 1
ATOM 735 C C . ARG A 1 101 ? -4.191 -6.324 -4.822 1.00 82.00 101 ARG A C 1
ATOM 737 O O . ARG A 1 101 ? -5.052 -5.684 -5.417 1.00 82.00 101 ARG A O 1
ATOM 744 N N . LEU A 1 102 ? -2.982 -5.843 -4.565 1.00 85.12 102 LEU A N 1
ATOM 745 C CA . LEU A 1 102 ? -2.548 -4.500 -4.932 1.00 85.12 102 LEU A CA 1
ATOM 746 C C . LEU A 1 102 ? -1.617 -4.557 -6.143 1.00 85.12 102 LEU A C 1
ATOM 748 O O . LEU A 1 102 ? -0.775 -5.448 -6.249 1.00 85.12 102 LEU A O 1
ATOM 752 N N . SER A 1 103 ? -1.747 -3.588 -7.043 1.00 84.12 103 SER A N 1
ATOM 753 C CA . SER A 1 103 ? -0.866 -3.410 -8.198 1.00 84.12 103 SER A CA 1
ATOM 754 C C . SER A 1 103 ? -0.395 -1.963 -8.297 1.00 84.12 103 SER A C 1
ATOM 756 O O . SER A 1 103 ? -1.093 -1.042 -7.881 1.00 84.12 103 SER A O 1
ATOM 758 N N . ARG A 1 104 ? 0.806 -1.755 -8.834 1.00 85.62 104 ARG A N 1
ATOM 759 C CA . ARG A 1 104 ? 1.382 -0.429 -9.072 1.00 85.62 104 ARG A CA 1
ATOM 760 C C . ARG A 1 104 ? 2.224 -0.475 -10.339 1.00 85.62 104 ARG A C 1
ATOM 762 O O . ARG A 1 104 ? 3.014 -1.400 -10.514 1.00 85.62 104 ARG A O 1
ATOM 769 N N . GLN A 1 105 ? 2.094 0.537 -11.190 1.00 78.75 105 GLN A N 1
ATOM 770 C CA . GLN A 1 105 ? 3.036 0.767 -12.283 1.00 78.75 105 GLN A CA 1
ATOM 771 C C . GLN A 1 105 ? 4.193 1.633 -11.774 1.00 78.75 105 GLN A C 1
ATOM 773 O O . GLN A 1 105 ? 3.972 2.648 -11.117 1.00 78.75 105 GLN A O 1
ATOM 778 N N . THR A 1 106 ? 5.431 1.219 -12.047 1.00 71.94 106 THR A N 1
ATOM 779 C CA . THR A 1 106 ? 6.640 1.967 -11.682 1.00 71.94 106 THR A CA 1
ATOM 780 C C . THR A 1 106 ? 7.486 2.209 -12.919 1.00 71.94 106 THR A C 1
ATOM 782 O O . THR A 1 106 ? 7.541 1.358 -13.804 1.00 71.94 106 THR A O 1
ATOM 785 N N . THR A 1 107 ? 8.165 3.349 -12.960 1.00 73.94 107 THR A N 1
ATOM 786 C 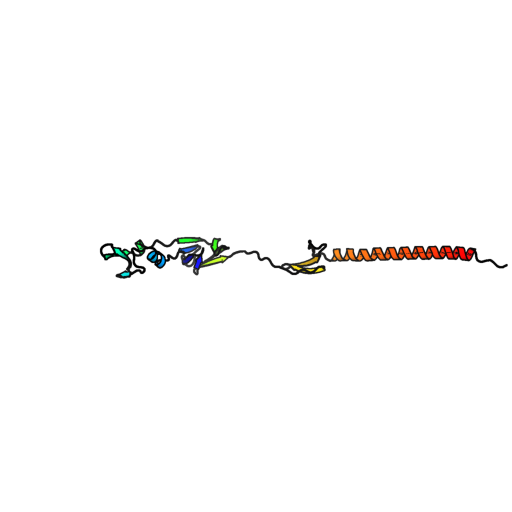CA . THR A 1 107 ? 9.228 3.603 -13.935 1.00 73.94 107 THR A CA 1
ATOM 787 C C . THR A 1 107 ? 10.559 3.303 -13.265 1.00 73.94 107 THR A C 1
ATOM 789 O O . THR A 1 107 ? 10.794 3.750 -12.142 1.00 73.94 107 THR A O 1
ATOM 792 N N . GLU A 1 108 ? 11.417 2.543 -13.936 1.00 68.50 108 GLU A N 1
ATOM 793 C CA . GLU A 1 108 ? 12.781 2.262 -13.494 1.00 68.50 108 GLU A CA 1
ATOM 794 C C . GLU A 1 108 ? 13.759 2.957 -14.445 1.00 68.50 108 GLU A C 1
ATOM 796 O O . GLU A 1 108 ? 13.635 2.849 -15.667 1.00 68.50 108 GLU A O 1
ATOM 801 N N . THR A 1 109 ? 14.713 3.702 -13.888 1.00 72.31 109 THR A N 1
ATOM 802 C CA . THR A 1 109 ? 15.797 4.304 -14.668 1.00 72.31 109 THR A CA 1
ATOM 803 C C . THR A 1 109 ? 16.959 3.325 -14.703 1.00 72.31 109 THR A C 1
ATOM 805 O O . THR A 1 109 ? 17.523 3.001 -13.661 1.00 72.31 109 THR A O 1
ATOM 808 N N . VAL A 1 110 ? 17.333 2.876 -15.900 1.00 69.56 110 VAL A N 1
ATOM 809 C CA . VAL A 1 110 ? 18.486 1.995 -16.110 1.00 69.56 110 VAL A CA 1
ATOM 810 C C . VAL A 1 110 ? 19.632 2.810 -16.694 1.00 69.56 110 VAL A C 1
ATOM 812 O O . VAL A 1 110 ? 19.490 3.423 -17.752 1.00 69.56 110 VAL A O 1
ATOM 815 N N . GLU A 1 111 ? 20.780 2.797 -16.022 1.00 78.25 111 GLU A N 1
ATOM 816 C CA . GLU A 1 111 ? 22.015 3.352 -16.568 1.00 78.25 111 GLU A CA 1
ATOM 817 C C . GLU A 1 111 ? 22.689 2.327 -17.482 1.00 78.25 111 GLU A C 1
ATOM 819 O O . GLU A 1 111 ? 22.900 1.171 -17.111 1.00 78.25 111 GLU A O 1
ATOM 824 N N . ILE A 1 112 ? 23.039 2.750 -18.696 1.00 80.06 112 ILE A N 1
ATOM 825 C CA . ILE A 1 112 ? 23.715 1.909 -19.683 1.00 80.06 112 ILE A CA 1
ATOM 826 C C . ILE A 1 112 ? 25.008 2.614 -20.078 1.00 80.06 112 ILE A C 1
ATOM 828 O O . ILE A 1 112 ? 24.990 3.760 -20.523 1.00 80.06 112 ILE A O 1
ATOM 832 N N . GLY A 1 113 ? 26.140 1.927 -19.926 1.00 81.69 113 GLY A N 1
ATOM 833 C CA . GLY A 1 113 ? 27.426 2.427 -20.402 1.00 81.69 113 GLY A CA 1
ATOM 834 C C . GLY A 1 113 ? 27.472 2.414 -21.929 1.00 81.69 113 GLY A C 1
ATOM 835 O O . GLY A 1 113 ? 27.338 1.356 -22.544 1.00 81.69 113 GLY A O 1
ATOM 836 N N . VAL A 1 114 ? 27.682 3.578 -22.545 1.00 85.31 114 VAL A N 1
ATOM 837 C CA . VAL A 1 114 ? 27.720 3.725 -24.006 1.00 85.31 114 VAL A CA 1
ATOM 838 C C . VAL A 1 114 ? 29.089 4.227 -24.447 1.00 85.31 114 VAL A C 1
ATOM 840 O O . VAL A 1 114 ? 29.604 5.209 -23.925 1.00 85.31 114 VAL A O 1
ATOM 843 N N . SER A 1 115 ? 29.689 3.538 -25.418 1.00 85.00 115 SER A N 1
ATOM 844 C CA . SER A 1 115 ? 30.948 3.949 -26.051 1.00 85.00 115 SER A CA 1
ATOM 845 C C . SER A 1 115 ? 30.687 4.609 -27.402 1.00 85.00 115 SER A C 1
ATOM 847 O O . SER A 1 115 ? 29.714 4.278 -28.083 1.00 85.00 115 SER A O 1
ATOM 849 N N . ASN A 1 116 ? 31.564 5.528 -27.814 1.00 83.94 116 ASN A N 1
ATOM 850 C CA . ASN A 1 116 ? 31.444 6.164 -29.123 1.00 83.94 116 ASN A CA 1
ATOM 851 C C . ASN A 1 116 ? 31.679 5.151 -30.249 1.00 83.94 116 ASN A C 1
ATOM 853 O O . ASN A 1 116 ? 32.593 4.332 -30.172 1.00 83.94 116 ASN A O 1
ATOM 857 N N . HIS A 1 117 ? 30.860 5.234 -31.295 1.00 82.94 117 HIS A N 1
ATOM 858 C CA . HIS A 1 117 ? 30.850 4.317 -32.431 1.00 82.94 117 HIS A CA 1
ATOM 859 C C . HIS A 1 117 ? 30.604 2.850 -32.048 1.00 82.94 117 HIS A C 1
ATOM 861 O O . HIS A 1 117 ? 31.119 1.933 -32.693 1.00 82.94 117 HIS A O 1
ATOM 867 N N . ALA A 1 118 ? 29.813 2.617 -31.002 1.00 82.88 118 ALA A N 1
ATOM 868 C CA . ALA A 1 118 ? 29.459 1.282 -30.547 1.00 82.88 118 ALA A CA 1
ATOM 869 C C . ALA A 1 118 ? 27.960 1.023 -30.687 1.00 82.88 118 ALA A C 1
ATOM 871 O O . ALA A 1 118 ? 27.135 1.935 -30.713 1.00 82.88 118 ALA A O 1
ATOM 872 N N . ASN A 1 119 ? 27.599 -0.255 -30.750 1.00 85.81 119 ASN A N 1
ATOM 873 C CA . ASN A 1 119 ? 26.204 -0.639 -30.630 1.00 85.81 119 ASN A CA 1
ATOM 874 C C . ASN A 1 119 ? 25.786 -0.631 -29.161 1.00 85.81 119 ASN A C 1
ATOM 876 O O . ASN A 1 119 ? 26.485 -1.196 -28.320 1.00 85.81 119 ASN A O 1
ATOM 880 N N . VAL A 1 120 ? 24.616 -0.068 -28.890 1.00 88.62 120 VAL A N 1
ATOM 881 C CA . VAL A 1 120 ? 23.955 -0.087 -27.587 1.00 88.62 120 VAL A CA 1
ATOM 882 C C . VAL A 1 120 ? 22.547 -0.647 -27.751 1.00 88.62 120 VAL A C 1
ATOM 884 O O . VAL A 1 120 ? 21.863 -0.358 -28.732 1.00 88.62 120 VAL A O 1
ATOM 887 N N . THR A 1 121 ? 22.110 -1.468 -26.803 1.00 87.50 121 THR A N 1
ATOM 888 C CA . THR A 1 121 ? 20.738 -1.981 -26.756 1.00 87.50 121 THR A CA 1
ATOM 889 C C . THR A 1 121 ? 19.972 -1.218 -25.686 1.00 87.50 121 THR A C 1
ATOM 891 O O . THR A 1 121 ? 20.412 -1.181 -24.540 1.00 87.50 121 THR A O 1
ATOM 894 N N . VAL A 1 122 ? 18.846 -0.611 -26.060 1.00 82.81 122 VAL A N 1
ATOM 895 C CA . VAL A 1 122 ? 17.948 0.105 -25.143 1.00 82.81 122 VAL A CA 1
ATOM 896 C C . VAL A 1 122 ? 16.580 -0.565 -25.223 1.00 82.81 122 VAL A C 1
ATOM 898 O O . VAL A 1 122 ? 15.920 -0.521 -26.264 1.00 82.81 122 VAL A O 1
ATOM 901 N N . GLY A 1 123 ? 16.177 -1.233 -24.140 1.00 84.19 123 GLY A N 1
ATOM 902 C CA . GLY A 1 123 ? 15.031 -2.143 -24.161 1.00 84.19 123 GLY A CA 1
ATOM 903 C C . GLY A 1 123 ? 15.285 -3.316 -25.113 1.00 84.19 123 GLY A C 1
ATOM 904 O O . GLY A 1 123 ? 16.295 -4.004 -24.995 1.00 84.19 123 GLY A O 1
ATOM 905 N N . GLU A 1 124 ? 14.393 -3.521 -26.081 1.00 86.31 124 GLU A N 1
ATOM 906 C CA . GLU A 1 124 ? 14.509 -4.584 -27.095 1.00 86.31 124 GLU A CA 1
ATOM 907 C C . GLU A 1 124 ? 15.155 -4.107 -28.409 1.00 86.31 124 GLU A C 1
ATOM 909 O O . GLU A 1 124 ? 15.449 -4.911 -29.295 1.00 86.31 124 GLU A O 1
ATOM 914 N N . GLN A 1 125 ? 15.403 -2.800 -28.553 1.00 86.94 125 GLN A N 1
ATOM 915 C CA . GLN A 1 125 ? 15.913 -2.210 -29.788 1.00 86.94 125 GLN A CA 1
ATOM 916 C C . GLN A 1 125 ? 17.421 -1.952 -29.697 1.00 86.94 125 GLN A C 1
ATOM 918 O O . GLN A 1 125 ? 17.926 -1.343 -28.751 1.00 86.94 125 GLN A O 1
ATOM 923 N N . ARG A 1 126 ? 18.152 -2.381 -30.730 1.00 86.94 126 ARG A N 1
ATOM 924 C CA . ARG A 1 126 ? 19.578 -2.083 -30.897 1.00 86.94 126 ARG A CA 1
ATOM 925 C C . ARG A 1 126 ? 19.760 -0.800 -31.703 1.00 86.94 126 ARG A C 1
ATOM 927 O O . ARG A 1 126 ? 19.152 -0.637 -32.763 1.00 86.94 126 ARG A O 1
ATOM 934 N N . TYR A 1 127 ? 20.629 0.071 -31.210 1.00 88.62 127 TYR A N 1
ATOM 935 C CA . TYR A 1 127 ? 21.021 1.337 -31.816 1.00 88.62 127 TYR A CA 1
ATOM 936 C C . TYR A 1 127 ? 22.535 1.394 -31.977 1.00 88.62 127 TYR A C 1
ATOM 938 O O . TYR A 1 127 ? 23.284 0.736 -31.256 1.00 88.62 127 TYR A O 1
ATOM 946 N N . PHE A 1 128 ? 22.987 2.229 -32.899 1.00 87.56 128 PHE A N 1
ATOM 947 C CA . PHE A 1 128 ? 24.371 2.653 -32.981 1.00 87.56 128 PHE A CA 1
ATOM 948 C C . PHE A 1 128 ? 24.517 4.014 -32.305 1.00 87.56 128 PHE A C 1
ATOM 950 O O . PHE A 1 128 ? 23.789 4.951 -32.641 1.00 87.56 128 PHE A O 1
ATOM 957 N N . ALA A 1 129 ? 25.443 4.111 -31.357 1.00 87.69 129 ALA A N 1
ATOM 958 C CA . ALA A 1 129 ? 25.722 5.329 -30.622 1.00 87.69 129 ALA A CA 1
ATOM 959 C C . ALA A 1 129 ? 26.875 6.104 -31.256 1.00 87.69 129 ALA A C 1
ATOM 961 O O . ALA A 1 129 ? 27.952 5.560 -31.520 1.00 87.69 129 ALA A O 1
ATOM 962 N N . HIS A 1 130 ? 26.651 7.396 -31.460 1.00 85.00 130 HIS A N 1
ATOM 963 C CA . HIS A 1 130 ? 27.655 8.335 -31.929 1.00 85.00 130 HIS A CA 1
ATOM 964 C C . HIS A 1 130 ? 27.628 9.598 -31.069 1.00 85.00 130 HIS A C 1
ATOM 966 O O . HIS A 1 130 ? 26.563 10.152 -30.803 1.00 85.00 130 HIS A O 1
ATOM 972 N N . PHE A 1 131 ? 28.807 10.054 -30.664 1.00 88.38 131 PHE A N 1
ATOM 973 C CA . PHE A 1 131 ? 28.996 11.297 -29.925 1.00 88.38 131 PHE A CA 1
ATOM 974 C C . PHE A 1 131 ? 29.635 12.318 -30.876 1.00 88.38 131 PHE A C 1
ATOM 976 O O . PHE A 1 131 ? 30.842 12.209 -31.128 1.00 88.38 131 PHE A O 1
ATOM 983 N N . PRO A 1 132 ? 28.853 13.243 -31.474 1.00 81.12 132 PRO A N 1
ATOM 984 C CA . PRO A 1 132 ? 29.402 14.310 -32.314 1.00 81.12 132 PRO A CA 1
ATOM 985 C C . PRO A 1 132 ? 30.256 15.305 -31.515 1.00 81.12 132 PRO A C 1
ATOM 987 O O . PRO A 1 132 ? 31.184 15.896 -32.064 1.00 81.12 132 PRO A O 1
ATOM 990 N N . ASP A 1 133 ? 29.967 15.456 -30.224 1.00 84.00 133 ASP A N 1
ATOM 991 C CA . ASP A 1 133 ? 30.702 16.264 -29.254 1.00 84.00 133 ASP A CA 1
ATOM 992 C C . ASP A 1 133 ? 30.644 15.596 -27.862 1.00 84.00 133 ASP A C 1
ATOM 994 O O . ASP A 1 133 ? 30.123 14.490 -27.716 1.00 84.00 133 ASP A O 1
ATOM 998 N N . ASN A 1 134 ? 31.220 16.236 -26.840 1.00 82.81 134 ASN A N 1
ATOM 999 C CA . ASN A 1 134 ? 31.301 15.672 -25.486 1.00 82.81 134 ASN A CA 1
ATOM 1000 C C . ASN A 1 134 ? 29.995 15.788 -24.676 1.00 82.81 134 ASN A C 1
ATOM 1002 O O . ASN A 1 134 ? 29.942 15.275 -23.560 1.00 82.81 134 ASN A O 1
ATOM 1006 N N . GLU A 1 135 ? 28.973 16.468 -25.194 1.00 83.69 135 GLU A N 1
ATOM 1007 C CA . GLU A 1 135 ? 27.729 16.767 -24.470 1.00 83.69 135 GLU A CA 1
ATOM 1008 C C . GLU A 1 135 ? 26.508 16.094 -25.112 1.00 83.69 135 GLU A C 1
ATOM 1010 O O . GLU A 1 135 ? 25.485 15.889 -24.458 1.00 83.69 135 GLU A O 1
ATOM 1015 N N . THR A 1 136 ? 26.625 15.691 -26.376 1.00 84.06 136 THR A N 1
ATOM 1016 C CA . THR A 1 136 ? 25.529 15.171 -27.184 1.00 84.06 136 THR A CA 1
ATOM 1017 C C . THR A 1 136 ? 25.782 13.716 -27.560 1.00 84.06 136 THR A C 1
ATOM 1019 O O . THR A 1 136 ? 26.812 13.373 -28.138 1.00 84.06 136 THR A O 1
ATOM 1022 N N . MET A 1 137 ? 24.802 12.849 -27.296 1.00 86.19 137 MET A N 1
ATOM 1023 C CA . MET A 1 137 ? 24.773 11.469 -27.787 1.00 86.19 137 MET A CA 1
ATOM 1024 C C . MET A 1 137 ? 23.631 11.305 -28.790 1.00 86.19 137 MET A C 1
ATOM 1026 O O . MET A 1 137 ? 22.478 11.610 -28.490 1.00 86.19 137 MET A O 1
ATOM 1030 N N . VAL A 1 138 ? 23.942 10.772 -29.968 1.00 86.94 138 VAL A N 1
ATOM 1031 C CA . VAL A 1 138 ? 22.971 10.452 -31.018 1.00 86.94 138 VAL A CA 1
ATOM 1032 C C . VAL A 1 138 ? 22.857 8.937 -31.150 1.00 86.94 138 VAL A C 1
ATOM 1034 O O . VAL A 1 138 ? 23.860 8.240 -31.314 1.00 86.94 138 VAL A O 1
ATOM 1037 N N . LEU A 1 139 ? 21.625 8.429 -31.109 1.00 88.56 139 LEU A N 1
ATOM 1038 C CA . LEU A 1 139 ? 21.302 7.029 -31.375 1.00 88.56 139 LEU A CA 1
ATOM 1039 C C . LEU A 1 139 ? 20.663 6.909 -32.757 1.00 88.56 139 LEU A C 1
ATOM 1041 O O . LEU A 1 139 ? 19.683 7.589 -33.054 1.00 88.56 139 LEU A O 1
ATOM 1045 N N . THR A 1 140 ? 21.204 6.036 -33.604 1.00 83.50 140 THR A N 1
ATOM 1046 C CA . THR A 1 140 ? 20.671 5.798 -34.951 1.00 83.50 140 THR A CA 1
ATOM 1047 C C . THR A 1 140 ? 20.527 4.312 -35.245 1.00 83.50 140 THR A C 1
ATOM 1049 O O . THR A 1 140 ? 21.347 3.495 -34.830 1.00 83.50 140 THR A O 1
ATOM 1052 N N . THR A 1 141 ? 19.481 3.950 -35.983 1.00 83.75 141 THR A N 1
ATOM 1053 C CA . THR A 1 141 ? 19.305 2.611 -36.564 1.00 83.75 141 THR A CA 1
ATOM 1054 C C . THR A 1 141 ? 19.865 2.522 -37.985 1.00 83.75 141 THR A C 1
ATOM 1056 O O . THR A 1 141 ? 20.053 1.425 -38.505 1.00 83.75 141 THR A O 1
ATOM 1059 N N . ASN A 1 142 ? 20.171 3.662 -38.616 1.00 74.00 142 ASN A N 1
ATOM 1060 C CA . ASN A 1 142 ? 20.604 3.744 -40.008 1.00 74.00 142 ASN A CA 1
ATOM 1061 C C . ASN A 1 142 ? 22.109 4.041 -40.105 1.00 74.00 142 ASN A C 1
ATOM 1063 O O . ASN A 1 142 ? 22.540 5.156 -40.404 1.00 74.00 142 ASN A O 1
ATOM 1067 N N . TYR A 1 143 ? 22.914 3.021 -39.811 1.00 65.06 143 TYR A N 1
ATOM 1068 C CA . TYR A 1 143 ? 24.379 3.093 -39.824 1.00 65.06 143 TYR A CA 1
ATOM 1069 C C . TYR A 1 143 ? 24.974 3.275 -41.236 1.00 65.06 143 TYR A C 1
ATOM 1071 O O . TYR A 1 143 ? 26.036 3.880 -41.396 1.00 65.06 143 TYR A O 1
ATOM 1079 N N . GLU A 1 144 ? 24.277 2.805 -42.276 1.00 60.00 144 GLU A N 1
ATOM 1080 C CA . GLU A 1 144 ? 24.761 2.836 -43.664 1.00 60.00 144 GLU A CA 1
ATOM 1081 C C . GLU A 1 144 ? 24.972 4.256 -44.208 1.00 60.00 144 GLU A C 1
ATOM 1083 O O . GLU A 1 144 ? 25.856 4.473 -45.039 1.00 60.00 144 GLU A O 1
ATOM 1088 N N . ILE A 1 145 ? 24.199 5.240 -43.736 1.00 60.72 145 ILE A N 1
ATOM 1089 C CA . ILE A 1 145 ?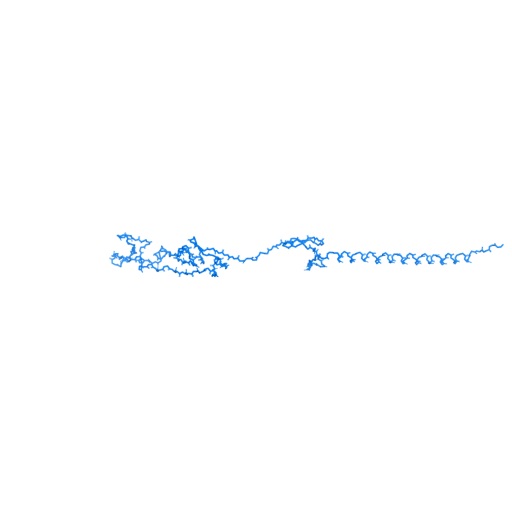 24.359 6.642 -44.155 1.00 60.72 145 ILE A CA 1
ATOM 1090 C C . ILE A 1 145 ? 25.647 7.246 -43.573 1.00 60.72 145 ILE A C 1
ATOM 1092 O O . ILE A 1 145 ? 26.353 7.967 -44.275 1.00 60.72 145 ILE A O 1
ATOM 1096 N N . TYR A 1 146 ? 26.005 6.911 -42.330 1.00 56.53 146 TYR A N 1
ATOM 1097 C CA . TYR A 1 146 ? 27.189 7.474 -41.668 1.00 56.53 146 TYR A CA 1
ATOM 1098 C C . TYR A 1 146 ? 28.504 6.964 -42.285 1.00 56.53 146 TYR A C 1
ATOM 1100 O O . TYR A 1 146 ? 29.426 7.742 -42.530 1.00 56.53 146 TYR A O 1
ATOM 1108 N N . GLN A 1 147 ? 28.568 5.672 -42.626 1.00 57.66 147 GLN A N 1
ATOM 1109 C CA . GLN A 1 147 ? 29.700 5.071 -43.353 1.00 57.66 147 GLN A CA 1
ATOM 1110 C C . GLN A 1 147 ? 29.948 5.748 -44.713 1.00 57.66 147 GLN A C 1
ATOM 1112 O O . GLN A 1 147 ? 31.095 5.969 -45.107 1.00 57.66 147 GLN A O 1
ATOM 1117 N N . ARG A 1 148 ? 28.877 6.129 -45.421 1.00 55.88 148 ARG A N 1
ATOM 1118 C CA . ARG A 1 148 ? 28.968 6.720 -46.764 1.00 55.88 148 ARG A CA 1
ATOM 1119 C C . ARG A 1 148 ? 29.679 8.080 -46.763 1.00 55.88 148 ARG A C 1
ATOM 1121 O O . ARG A 1 148 ? 30.426 8.365 -47.692 1.00 55.88 148 ARG A O 1
ATOM 1128 N N . HIS A 1 149 ? 29.533 8.863 -45.693 1.00 50.75 149 HIS A N 1
ATOM 1129 C CA . HIS A 1 149 ? 30.203 10.159 -45.558 1.00 50.75 149 HIS A CA 1
ATOM 1130 C C . HIS A 1 149 ? 31.700 10.055 -45.217 1.00 50.75 149 HIS A C 1
ATOM 1132 O O . HIS A 1 149 ? 32.472 10.910 -45.647 1.00 50.75 149 HIS A O 1
ATOM 1138 N N . GLN A 1 150 ? 32.154 9.006 -44.514 1.00 53.75 150 GLN A N 1
ATOM 1139 C CA . GLN A 1 150 ? 33.598 8.802 -44.304 1.00 53.75 150 GLN A CA 1
ATOM 1140 C C . GLN A 1 150 ? 34.314 8.320 -45.575 1.00 53.75 150 GLN A C 1
ATOM 1142 O O . GLN A 1 150 ? 35.448 8.728 -45.830 1.00 53.75 150 GLN A O 1
ATOM 1147 N N . ALA A 1 151 ? 33.652 7.514 -46.410 1.00 49.84 151 ALA A N 1
ATOM 1148 C CA . ALA A 1 151 ? 34.216 7.073 -47.687 1.00 49.84 151 ALA A CA 1
ATOM 1149 C C . ALA A 1 151 ? 34.415 8.234 -48.685 1.00 49.84 151 ALA A C 1
ATOM 1151 O O . ALA A 1 151 ? 35.361 8.221 -49.472 1.00 49.84 151 ALA A O 1
ATOM 1152 N N . GLU A 1 152 ? 33.583 9.276 -48.612 1.00 46.62 152 GLU A N 1
ATOM 1153 C CA . GLU A 1 152 ? 33.664 10.454 -49.489 1.00 46.62 152 GLU A CA 1
ATOM 1154 C C . GLU A 1 152 ? 34.903 11.333 -49.206 1.00 46.62 152 GLU A C 1
ATOM 1156 O O . GLU A 1 152 ? 35.461 11.957 -50.115 1.00 46.62 152 GLU A O 1
ATOM 1161 N N . ALA A 1 153 ? 35.412 11.322 -47.966 1.00 48.44 153 ALA A N 1
ATOM 1162 C CA . ALA A 1 153 ? 36.641 12.031 -47.597 1.00 48.44 153 ALA A CA 1
ATOM 1163 C C . ALA A 1 153 ? 37.910 11.397 -48.209 1.00 48.44 153 ALA A C 1
ATOM 1165 O O . ALA A 1 153 ? 38.880 12.105 -48.505 1.00 48.44 153 ALA A O 1
ATOM 1166 N N . ALA A 1 154 ? 37.901 10.083 -48.468 1.00 49.50 154 ALA A N 1
ATOM 1167 C CA . ALA A 1 154 ? 38.995 9.407 -49.168 1.00 49.50 154 ALA A CA 1
ATOM 1168 C C . ALA A 1 154 ? 39.032 9.794 -50.659 1.00 49.50 154 ALA A C 1
ATOM 1170 O O . ALA A 1 154 ? 40.098 10.103 -51.197 1.00 49.50 154 ALA A O 1
ATOM 1171 N N . THR A 1 155 ? 37.867 9.897 -51.308 1.00 51.44 155 THR A N 1
ATOM 1172 C CA . THR A 1 155 ? 37.759 10.241 -52.738 1.00 51.44 155 THR A CA 1
ATOM 1173 C C . THR A 1 155 ? 38.211 11.677 -53.038 1.00 51.44 155 THR A C 1
ATOM 1175 O O . THR A 1 155 ? 38.816 11.939 -54.080 1.00 51.44 155 THR A O 1
ATOM 1178 N N . PHE A 1 156 ? 38.006 12.617 -52.108 1.00 50.62 156 PHE A N 1
ATOM 1179 C CA . PHE A 1 156 ? 38.518 13.989 -52.246 1.00 50.62 156 PHE A CA 1
ATOM 1180 C C . PHE A 1 156 ? 40.053 14.081 -52.182 1.00 50.62 156 PHE A C 1
ATOM 1182 O O . PHE A 1 156 ? 40.641 14.978 -52.795 1.00 50.62 156 PHE A O 1
ATOM 1189 N N . THR A 1 157 ? 40.710 13.167 -51.465 1.00 53.34 157 THR A N 1
ATOM 1190 C CA . THR A 1 157 ? 42.179 13.119 -51.365 1.00 53.34 157 THR A CA 1
ATOM 1191 C C . THR A 1 157 ? 42.800 12.483 -52.613 1.00 53.34 157 THR A C 1
ATOM 1193 O O . THR A 1 157 ? 43.792 12.998 -53.132 1.00 53.34 157 THR A O 1
ATOM 1196 N N . GLU A 1 158 ? 42.171 11.437 -53.157 1.00 54.41 158 GLU A N 1
ATOM 1197 C CA . GLU A 1 158 ? 42.577 10.769 -54.404 1.00 54.41 158 GLU A CA 1
ATOM 1198 C C . GLU A 1 158 ? 42.613 11.748 -55.594 1.00 54.41 158 GLU A C 1
ATOM 1200 O O . GLU A 1 158 ? 43.622 11.855 -56.296 1.00 54.41 158 GLU A O 1
ATOM 1205 N N . HIS A 1 159 ? 41.555 12.551 -55.774 1.00 57.84 159 HIS A N 1
ATOM 1206 C CA . HIS A 1 159 ? 41.500 13.546 -56.850 1.00 57.84 159 HIS A CA 1
ATOM 1207 C C . HIS A 1 159 ? 42.536 14.663 -56.692 1.00 57.84 159 HIS A C 1
ATOM 1209 O O . HIS A 1 159 ? 43.108 15.106 -57.690 1.00 57.84 159 HIS A O 1
ATOM 1215 N N . LYS A 1 160 ? 42.827 15.104 -55.459 1.00 57.47 160 LYS A N 1
ATOM 1216 C CA . LYS A 1 160 ? 43.894 16.090 -55.226 1.00 57.47 160 LYS A CA 1
ATOM 1217 C C . LYS A 1 160 ? 45.253 15.514 -55.617 1.00 57.47 160 LYS A C 1
ATOM 1219 O O . LYS A 1 160 ? 45.981 16.166 -56.361 1.00 57.47 160 LYS A O 1
ATOM 1224 N N . ASN A 1 161 ? 45.570 14.289 -55.197 1.00 58.66 161 ASN A N 1
ATOM 1225 C CA . ASN A 1 161 ? 46.847 13.647 -55.521 1.00 58.66 161 ASN A CA 1
ATOM 1226 C C . ASN A 1 161 ? 47.012 13.402 -57.033 1.00 58.66 161 ASN A C 1
ATOM 1228 O O . ASN A 1 161 ? 48.081 13.677 -57.583 1.00 58.66 161 ASN A O 1
ATOM 1232 N N . GLY A 1 162 ? 45.949 12.977 -57.723 1.00 60.91 162 GLY A N 1
ATOM 1233 C CA . GLY A 1 162 ? 45.954 12.819 -59.182 1.00 60.91 162 GLY A CA 1
ATOM 1234 C C . GLY A 1 162 ? 46.191 14.136 -59.933 1.00 60.91 162 GLY A C 1
ATOM 1235 O O . GLY A 1 162 ? 46.977 14.179 -60.883 1.00 60.91 162 GLY A O 1
ATOM 1236 N N . LEU A 1 163 ? 45.577 15.234 -59.477 1.00 67.38 163 LEU A N 1
ATOM 1237 C CA . LEU A 1 163 ? 45.722 16.551 -60.106 1.00 67.38 163 LEU A CA 1
ATOM 1238 C C . LEU A 1 163 ? 47.137 17.139 -59.930 1.00 67.38 163 LEU A C 1
ATOM 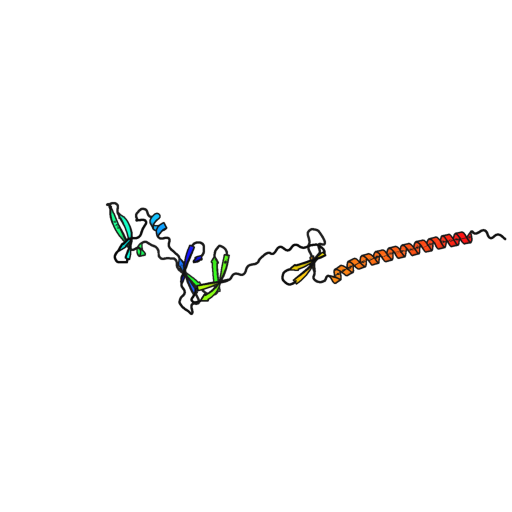1240 O O . LEU A 1 163 ? 47.686 17.734 -60.865 1.00 67.38 163 LEU A O 1
ATOM 1244 N N . TRP A 1 164 ? 47.765 16.924 -58.769 1.00 66.44 164 TRP A N 1
ATOM 1245 C CA . TRP A 1 164 ? 49.173 17.284 -58.555 1.00 66.44 164 TRP A CA 1
ATOM 1246 C C . TRP A 1 164 ? 50.110 16.509 -59.495 1.00 66.44 164 TRP A C 1
ATOM 1248 O O . TRP A 1 164 ? 51.015 17.108 -60.080 1.00 66.44 164 TRP A O 1
ATOM 1258 N N . GLY A 1 165 ? 49.861 15.213 -59.718 1.00 70.06 165 GLY A N 1
ATOM 1259 C CA . GLY A 1 165 ? 50.675 14.376 -60.609 1.00 70.06 165 GLY A CA 1
ATOM 1260 C C . GLY A 1 165 ? 50.713 14.865 -62.063 1.00 70.06 165 GLY A C 1
ATOM 1261 O O . GLY A 1 165 ? 51.792 15.017 -62.639 1.00 70.06 165 GLY A O 1
ATOM 1262 N N . VAL A 1 166 ? 49.555 15.184 -62.652 1.00 77.44 166 VAL A N 1
ATOM 1263 C CA . VAL A 1 166 ? 49.460 15.663 -64.051 1.00 77.44 166 VAL A CA 1
ATOM 1264 C C . VAL A 1 166 ? 50.162 17.012 -64.245 1.00 77.44 166 VAL A C 1
ATOM 1266 O O . VAL A 1 166 ? 50.821 17.230 -65.267 1.00 77.44 166 VAL A O 1
ATOM 1269 N N . THR A 1 167 ? 50.073 17.903 -63.254 1.00 72.88 167 THR A N 1
ATOM 1270 C CA . THR A 1 167 ? 50.704 19.232 -63.303 1.00 72.88 167 THR A CA 1
ATOM 1271 C C . THR A 1 167 ? 52.231 19.120 -63.312 1.00 72.88 167 THR A C 1
ATOM 1273 O O . THR A 1 167 ? 52.895 19.777 -64.117 1.00 72.88 167 THR A O 1
ATOM 1276 N N . ILE A 1 168 ? 52.794 18.232 -62.484 1.00 75.56 168 ILE A N 1
ATOM 1277 C CA . ILE A 1 168 ? 54.243 17.982 -62.430 1.00 75.56 168 ILE A CA 1
ATOM 1278 C C . ILE A 1 168 ? 54.743 17.399 -63.757 1.00 75.56 168 ILE A C 1
ATOM 1280 O O . ILE A 1 168 ? 55.709 17.911 -64.323 1.00 75.56 168 ILE A O 1
ATOM 1284 N N . VAL A 1 169 ? 54.074 16.370 -64.290 1.00 79.94 169 VAL A N 1
ATOM 1285 C CA . VAL A 1 169 ? 54.495 15.711 -65.542 1.00 79.94 169 VAL A CA 1
ATOM 1286 C C . VAL A 1 169 ? 54.430 16.673 -66.729 1.00 79.94 169 VAL A C 1
ATOM 1288 O O . VAL A 1 169 ? 55.351 16.710 -67.545 1.00 79.94 169 VAL A O 1
ATOM 1291 N N . SER A 1 170 ? 53.389 17.504 -66.798 1.00 77.44 170 SER A N 1
ATOM 1292 C CA . SER A 1 170 ? 53.244 18.511 -67.858 1.00 77.44 170 SER A CA 1
ATOM 1293 C C . SER A 1 170 ? 54.334 19.586 -67.778 1.00 77.44 170 SER A C 1
ATOM 1295 O O . SER A 1 170 ? 54.911 19.962 -68.800 1.00 77.44 170 SER A O 1
ATOM 1297 N N . GLY A 1 171 ? 54.671 20.037 -66.564 1.00 79.50 171 GLY A N 1
ATOM 1298 C CA . GLY A 1 171 ? 55.766 20.981 -66.334 1.00 79.50 171 GLY A CA 1
ATOM 1299 C C . GLY A 1 171 ? 57.129 20.415 -66.739 1.00 79.50 171 GLY A C 1
ATOM 1300 O O . GLY A 1 171 ? 57.884 21.076 -67.452 1.00 79.50 171 GLY A O 1
ATOM 1301 N N . VAL A 1 172 ? 57.425 19.167 -66.359 1.00 85.19 172 VAL A N 1
ATOM 1302 C CA . VAL A 1 172 ? 58.666 18.482 -66.762 1.00 85.19 172 VAL A CA 1
ATOM 1303 C C . VAL A 1 172 ? 58.723 18.298 -68.279 1.00 85.19 172 VAL A C 1
ATOM 1305 O O . VAL A 1 172 ? 59.770 18.541 -68.875 1.00 85.19 172 VAL A O 1
ATOM 1308 N N . GLY A 1 173 ? 57.608 17.939 -68.919 1.00 85.56 173 GLY A N 1
ATOM 1309 C CA . GLY A 1 173 ? 57.526 17.809 -70.375 1.00 85.56 173 GLY A CA 1
ATOM 1310 C C . GLY A 1 173 ? 57.865 19.110 -71.107 1.00 85.56 173 GLY A C 1
ATOM 1311 O O . GLY A 1 173 ? 58.645 19.091 -72.058 1.00 85.56 173 GLY A O 1
ATOM 1312 N N . LEU A 1 174 ? 57.360 20.251 -70.628 1.00 84.19 174 LEU A N 1
ATOM 1313 C CA . LEU A 1 174 ? 57.702 21.563 -71.186 1.00 84.19 174 LEU A CA 1
ATOM 1314 C C . LEU A 1 174 ? 59.192 21.885 -71.036 1.00 84.19 174 LEU A C 1
ATOM 1316 O O . LEU A 1 174 ? 59.823 22.309 -72.002 1.00 84.19 174 LEU A O 1
ATOM 1320 N N . VAL A 1 175 ? 59.774 21.639 -69.860 1.00 83.25 175 VAL A N 1
ATOM 1321 C CA . VAL A 1 175 ? 61.219 21.830 -69.640 1.00 83.25 175 VAL A CA 1
ATOM 1322 C C . VAL A 1 175 ? 62.034 20.923 -70.563 1.00 83.25 175 VAL A C 1
ATOM 1324 O O . VAL A 1 175 ? 63.029 21.365 -71.135 1.00 83.25 175 VAL A O 1
ATOM 1327 N N . PHE A 1 176 ? 61.596 19.680 -70.765 1.00 85.06 176 PHE A N 1
ATOM 1328 C CA . PHE A 1 176 ? 62.261 18.728 -71.650 1.00 85.06 176 PHE A CA 1
ATOM 1329 C C . PHE A 1 176 ? 62.207 19.169 -73.118 1.00 85.06 176 PHE A C 1
ATOM 1331 O O . PHE A 1 176 ? 63.212 19.093 -73.822 1.00 85.06 176 PHE A O 1
ATOM 1338 N N . LEU A 1 177 ? 61.065 19.695 -73.573 1.00 85.75 177 LEU A N 1
ATOM 1339 C CA . LEU A 1 177 ? 60.921 20.268 -74.914 1.00 85.75 177 LEU A CA 1
ATOM 1340 C C . LEU A 1 177 ? 61.822 21.491 -75.115 1.00 85.75 177 LEU A C 1
ATOM 1342 O O . LEU A 1 177 ? 62.458 21.613 -76.160 1.00 85.75 177 LEU A O 1
ATOM 1346 N N . VAL A 1 178 ? 61.934 22.365 -74.111 1.00 84.06 178 VAL A N 1
ATOM 1347 C CA . VAL A 1 178 ? 62.857 23.513 -74.150 1.00 84.06 178 VAL A CA 1
ATOM 1348 C C . VAL A 1 178 ? 64.316 23.048 -74.177 1.00 84.06 178 VAL A C 1
ATOM 1350 O O . VAL A 1 178 ? 65.110 23.571 -74.957 1.00 84.06 178 VAL A O 1
ATOM 1353 N N . ALA A 1 179 ? 64.672 22.036 -73.381 1.00 81.31 179 ALA A N 1
ATOM 1354 C CA . ALA A 1 179 ? 66.017 21.465 -73.365 1.00 81.31 179 ALA A CA 1
ATOM 1355 C C . ALA A 1 179 ? 66.387 20.813 -74.709 1.00 81.31 179 ALA A C 1
ATOM 1357 O O . ALA A 1 179 ? 67.502 21.000 -75.194 1.00 81.31 179 ALA A O 1
ATOM 1358 N N . LEU A 1 180 ? 65.446 20.103 -75.340 1.00 82.12 180 LEU A N 1
ATOM 1359 C CA . LEU A 1 180 ? 65.607 19.543 -76.684 1.00 82.12 180 LEU A CA 1
ATOM 1360 C C . LEU A 1 180 ? 65.749 20.634 -77.751 1.00 82.12 180 LEU A C 1
ATOM 1362 O O . LEU A 1 180 ? 66.574 20.495 -78.649 1.00 82.12 180 LEU A O 1
ATOM 1366 N N . ALA A 1 181 ? 64.988 21.724 -77.648 1.00 81.19 181 ALA A N 1
ATOM 1367 C CA . ALA A 1 181 ? 65.084 22.851 -78.576 1.00 81.19 181 ALA A CA 1
ATOM 1368 C C . ALA A 1 181 ? 66.442 23.573 -78.500 1.00 81.19 181 ALA A C 1
ATOM 1370 O O . ALA A 1 181 ? 66.897 24.132 -79.494 1.00 81.19 181 ALA A O 1
ATOM 1371 N N . TYR A 1 182 ? 67.097 23.540 -77.336 1.00 76.38 182 TYR A N 1
ATOM 1372 C CA . TYR A 1 182 ? 68.418 24.130 -77.108 1.00 76.38 182 TYR A CA 1
ATOM 1373 C C . TYR A 1 182 ? 69.585 23.143 -77.257 1.00 76.38 182 TYR A C 1
ATOM 1375 O O . TYR A 1 182 ? 70.734 23.531 -77.025 1.00 76.38 182 TYR A O 1
ATOM 1383 N N . LEU A 1 183 ? 69.339 21.889 -77.665 1.00 74.88 183 LEU A N 1
ATOM 1384 C CA . LEU A 1 183 ? 70.431 20.985 -78.026 1.00 74.88 183 LEU A CA 1
ATOM 1385 C C . LEU A 1 183 ? 71.184 21.575 -79.229 1.00 74.88 183 LEU A C 1
ATOM 1387 O O . LEU A 1 183 ? 70.580 21.784 -80.282 1.00 74.88 183 LEU A O 1
ATOM 1391 N N . PRO A 1 184 ? 72.499 21.842 -79.113 1.00 66.62 184 PRO A N 1
ATOM 1392 C CA . PRO A 1 184 ? 73.266 22.394 -80.216 1.00 66.62 184 PRO A CA 1
ATOM 1393 C C . PRO A 1 184 ? 73.334 21.357 -81.338 1.00 66.62 184 PRO A C 1
ATOM 1395 O O . PRO A 1 184 ? 74.003 20.327 -81.207 1.00 66.62 184 PRO A O 1
ATOM 1398 N N . THR A 1 185 ? 72.641 21.625 -82.444 1.00 63.34 185 THR A N 1
ATOM 1399 C CA . THR A 1 185 ? 72.747 20.833 -83.668 1.00 63.34 185 THR A CA 1
ATOM 1400 C C . THR A 1 185 ? 74.154 21.024 -84.216 1.00 63.34 185 THR A C 1
ATOM 1402 O O . THR A 1 185 ? 74.488 22.083 -84.748 1.00 63.34 185 THR A O 1
ATOM 1405 N N . ARG A 1 186 ? 75.012 20.025 -84.027 1.00 61.12 186 ARG A N 1
ATOM 1406 C CA . ARG A 1 186 ? 76.339 20.016 -84.637 1.00 61.12 186 ARG A CA 1
ATOM 1407 C C . ARG A 1 186 ? 76.151 19.577 -86.087 1.00 61.12 186 ARG A C 1
ATOM 1409 O O . ARG A 1 186 ? 75.759 18.434 -86.313 1.00 61.12 186 ARG A O 1
ATOM 1416 N N . TYR A 1 187 ? 76.337 20.510 -87.017 1.00 54.56 187 TYR A N 1
ATOM 1417 C CA . TYR A 1 187 ? 76.621 20.208 -88.420 1.00 54.56 187 TYR A CA 1
ATOM 1418 C C . TYR A 1 187 ? 78.124 19.964 -88.570 1.00 54.56 187 TYR A C 1
ATOM 1420 O O . TYR A 1 187 ? 78.886 20.631 -87.829 1.00 54.56 187 TYR A O 1
#

Mean predicted aligned error: 17.42 Å

pLDDT: mean 78.78, std 12.94, range [46.62, 96.12]